Protein AF-A0A4Q1ZQ60-F1 (afdb_monomer_lite)

Radius of gyration: 30.07 Å; chains: 1; bounding box: 91×53×117 Å

pLDDT: mean 75.16, std 27.43, range [24.25, 98.88]

Secondary structure (DSSP, 8-state):
--PPP------PPPGGGHHHHHHHHHHHHHHHHHHHHHSHHHHHHHH----TT-HHHHHHHHHHHHHHHHHHHHHHHHHHHHHHHGGGG-----HHHHHIIIIIHHHHHHHHHHHTT--SSPPPPTT-HHHHHHHHHHHHTSHHHHHHHIIIIIHHHHTTTS-HHHHHHHHHHHHHHHTGGGGG-TTSSGGGS-HHHHHHHHHHHHHHHHHHHHHTTS-SHHHHHHHHHHT-TTSTT--GGGGGGGGT--------HHHHHHHS-SSTTSTT------PPPPP-----PPPP-----------------------------------------

Structure (mmCIF, N/CA/C/O backbone):
data_AF-A0A4Q1ZQ60-F1
#
_entry.id   AF-A0A4Q1ZQ60-F1
#
loop_
_atom_site.group_PDB
_atom_site.id
_atom_site.type_symbol
_atom_site.label_atom_id
_atom_site.label_alt_id
_atom_site.label_comp_id
_atom_site.label_asym_id
_atom_site.label_entity_id
_atom_site.label_seq_id
_atom_site.pdbx_PDB_ins_code
_atom_site.Cartn_x
_atom_site.Cartn_y
_atom_site.Cartn_z
_atom_site.occupancy
_atom_site.B_iso_or_equiv
_atom_site.auth_seq_id
_atom_site.auth_comp_id
_atom_site.auth_asym_id
_atom_site.auth_atom_id
_atom_site.pdbx_PDB_model_num
ATOM 1 N N . MET A 1 1 ? -40.346 -8.810 35.754 1.00 46.91 1 MET A N 1
ATOM 2 C CA . MET A 1 1 ? -38.928 -8.568 35.408 1.00 46.91 1 MET A CA 1
ATOM 3 C C . MET A 1 1 ? -38.744 -8.848 33.921 1.00 46.91 1 MET A C 1
ATOM 5 O O . MET A 1 1 ? -38.644 -10.004 33.539 1.00 46.91 1 MET A O 1
ATOM 9 N N . HIS A 1 2 ? -38.797 -7.821 33.070 1.00 49.16 2 HIS A N 1
ATOM 10 C CA . HIS A 1 2 ? -38.505 -7.978 31.643 1.00 49.16 2 HIS A CA 1
ATOM 11 C C . HIS A 1 2 ? -36.988 -7.965 31.447 1.00 49.16 2 HIS A C 1
ATOM 13 O O . HIS A 1 2 ? -36.345 -6.931 31.617 1.00 49.16 2 HIS A O 1
ATOM 19 N N . GLY A 1 3 ? -36.417 -9.132 31.149 1.00 51.44 3 GLY A N 1
ATOM 20 C CA . GLY A 1 3 ? -35.023 -9.245 30.739 1.00 51.44 3 GLY A CA 1
ATOM 21 C C . GLY A 1 3 ? -34.845 -8.579 29.381 1.00 51.44 3 GLY A C 1
ATOM 22 O O . GLY A 1 3 ? -35.449 -9.004 28.399 1.00 51.44 3 GLY A O 1
ATOM 23 N N . TYR A 1 4 ? -34.033 -7.525 29.324 1.00 47.72 4 TYR A N 1
ATOM 24 C CA . TYR A 1 4 ? -33.575 -6.984 28.051 1.00 47.72 4 TYR A CA 1
ATOM 25 C C . TYR A 1 4 ? -32.792 -8.080 27.311 1.00 47.72 4 TYR A C 1
ATOM 27 O O . TYR A 1 4 ? -31.886 -8.670 27.908 1.00 47.72 4 TYR A O 1
ATOM 35 N N . PRO A 1 5 ? -33.107 -8.377 26.037 1.00 52.56 5 PRO A N 1
ATOM 36 C CA . PRO A 1 5 ? -32.320 -9.323 25.263 1.00 52.56 5 PRO A CA 1
ATOM 37 C C . PRO A 1 5 ? -30.878 -8.819 25.193 1.00 52.56 5 PRO A C 1
ATOM 39 O O . PRO A 1 5 ? -30.622 -7.665 24.842 1.00 52.56 5 PRO A O 1
ATOM 42 N N . ALA A 1 6 ? -29.932 -9.685 25.561 1.00 52.16 6 ALA A N 1
ATOM 43 C CA . ALA A 1 6 ? -28.514 -9.390 25.463 1.00 52.16 6 ALA A CA 1
ATOM 44 C C . ALA A 1 6 ? -28.192 -9.019 24.010 1.00 52.16 6 ALA A C 1
ATOM 46 O O . ALA A 1 6 ? -28.250 -9.861 23.114 1.00 52.16 6 ALA A O 1
ATOM 47 N N . VAL A 1 7 ? -27.868 -7.747 23.771 1.00 50.16 7 VAL A N 1
ATOM 48 C CA . VAL A 1 7 ? -27.383 -7.283 22.472 1.00 50.16 7 VAL A CA 1
ATOM 49 C C . VAL A 1 7 ? -26.058 -7.993 22.221 1.00 50.16 7 VAL A C 1
ATOM 51 O O . VAL A 1 7 ? -25.012 -7.594 22.736 1.00 50.16 7 VAL A O 1
ATOM 54 N N . THR A 1 8 ? -26.087 -9.080 21.450 1.00 48.41 8 THR A N 1
ATOM 55 C CA . THR A 1 8 ? -24.881 -9.759 20.983 1.00 48.41 8 THR A CA 1
ATOM 56 C C . THR A 1 8 ? -24.106 -8.775 20.121 1.00 48.41 8 THR A C 1
ATOM 58 O O . THR A 1 8 ? -24.445 -8.549 18.956 1.00 48.41 8 THR A O 1
ATOM 61 N N . ARG A 1 9 ? -23.076 -8.145 20.700 1.00 53.34 9 ARG A N 1
ATOM 62 C CA . ARG A 1 9 ? -22.136 -7.322 19.938 1.00 53.34 9 ARG A CA 1
ATOM 63 C C . ARG A 1 9 ? -21.599 -8.180 18.791 1.00 53.34 9 ARG A C 1
ATOM 65 O O . ARG A 1 9 ? -21.187 -9.315 19.046 1.00 53.34 9 ARG A O 1
ATOM 72 N N . PRO A 1 10 ? -21.587 -7.678 17.545 1.00 55.12 10 PRO A N 1
ATOM 73 C CA . PRO A 1 10 ? -20.983 -8.413 16.450 1.00 55.12 10 PRO A CA 1
ATOM 74 C C . PRO A 1 10 ? -19.553 -8.790 16.830 1.00 55.12 10 PRO A C 1
ATOM 76 O O . PRO A 1 10 ? -18.767 -7.915 17.201 1.00 55.12 10 PRO A O 1
ATOM 79 N N . ARG A 1 11 ? -19.224 -10.083 16.772 1.00 65.06 11 ARG A N 1
ATOM 80 C CA . ARG A 1 11 ? -17.861 -10.543 17.040 1.00 65.06 11 ARG A CA 1
ATOM 81 C C . ARG A 1 11 ? -16.949 -9.928 15.979 1.00 65.06 11 ARG A C 1
ATOM 83 O O . ARG A 1 11 ? -17.093 -10.204 14.792 1.00 65.06 11 ARG A O 1
ATOM 90 N N . GLY A 1 12 ? -16.067 -9.027 16.405 1.00 82.44 12 GLY A N 1
ATOM 91 C CA . GLY A 1 12 ? -15.024 -8.489 15.539 1.00 82.44 12 GLY A CA 1
ATOM 92 C C . GLY A 1 12 ? -14.013 -9.574 15.168 1.00 82.44 12 GLY A C 1
ATOM 93 O O . GLY A 1 12 ? -13.930 -10.605 15.833 1.00 82.44 12 GLY A O 1
ATOM 94 N N . ILE A 1 13 ? -13.215 -9.323 14.129 1.00 94.25 13 ILE A N 1
ATOM 95 C CA . ILE A 1 13 ? -12.111 -10.211 13.732 1.00 94.25 13 ILE A CA 1
ATOM 96 C C . ILE A 1 13 ? -11.186 -10.415 14.945 1.00 94.25 13 ILE A C 1
ATOM 98 O O . ILE A 1 13 ? -10.743 -9.408 15.511 1.00 94.25 13 ILE A O 1
ATOM 102 N N . PRO A 1 14 ? -10.902 -11.652 15.385 1.00 96.19 14 PRO A N 1
ATOM 103 C CA . PRO A 1 14 ? -10.066 -11.910 16.555 1.00 96.19 14 PRO A CA 1
ATOM 104 C C . PRO A 1 14 ? -8.579 -11.668 16.259 1.00 96.19 14 PRO A C 1
ATOM 106 O O . PRO A 1 14 ? -8.135 -11.795 15.121 1.00 96.19 14 PRO A O 1
ATOM 109 N N . SER A 1 15 ? -7.791 -11.342 17.288 1.00 97.12 15 SER A N 1
ATOM 110 C CA . SER A 1 15 ? -6.372 -10.963 17.140 1.00 97.12 15 SER A CA 1
ATOM 111 C C . SER A 1 15 ? -5.488 -12.076 16.567 1.00 97.12 15 SER A C 1
ATOM 113 O O . SER A 1 15 ? -4.544 -11.780 15.844 1.00 97.12 15 SER A O 1
ATOM 115 N N . PHE A 1 16 ? -5.820 -13.351 16.805 1.00 96.62 16 PHE A N 1
ATOM 116 C CA . PHE A 1 16 ? -5.080 -14.475 16.216 1.00 96.62 16 PHE A CA 1
ATOM 117 C C . PHE A 1 16 ? -5.183 -14.528 14.681 1.00 96.62 16 PHE A C 1
ATOM 119 O O . PHE A 1 16 ? -4.361 -15.175 14.041 1.00 96.62 16 PHE A O 1
ATOM 126 N N . SER A 1 17 ? -6.141 -13.809 14.076 1.00 98.06 17 SER A N 1
ATOM 127 C CA . SER A 1 17 ? -6.299 -13.726 12.616 1.00 98.06 17 SER A CA 1
ATOM 128 C C . SER A 1 17 ? -5.128 -13.033 11.918 1.00 98.06 17 SER A C 1
ATOM 130 O O . SER A 1 17 ? -5.020 -13.133 10.700 1.00 98.06 17 SER A O 1
ATOM 132 N N . VAL A 1 18 ? -4.241 -12.359 12.665 1.00 98.56 18 VAL A N 1
ATOM 133 C CA . VAL A 1 18 ? -2.980 -11.825 12.128 1.00 98.56 18 VAL A CA 1
ATOM 134 C C . VAL A 1 18 ? -2.152 -12.940 11.481 1.00 98.56 18 VAL A C 1
ATOM 136 O O . VAL A 1 18 ? -1.629 -12.735 10.392 1.00 98.56 18 VAL A O 1
ATOM 139 N N . GLY A 1 19 ? -2.089 -14.129 12.093 1.00 98.50 19 GLY A N 1
ATOM 140 C CA . GLY A 1 19 ? -1.345 -15.271 11.552 1.00 98.50 19 GLY A CA 1
ATOM 141 C C . GLY A 1 19 ? -1.860 -15.716 10.176 1.00 98.50 19 GLY A C 1
ATOM 142 O O . GLY A 1 19 ? -1.113 -15.620 9.205 1.00 98.50 19 GLY A O 1
ATOM 143 N N . PRO A 1 20 ? -3.137 -16.133 10.051 1.00 98.56 20 PRO A N 1
ATOM 144 C CA . PRO A 1 20 ? -3.746 -16.476 8.766 1.00 98.56 20 PRO A CA 1
ATOM 145 C C . PRO A 1 20 ? -3.672 -15.351 7.727 1.00 98.56 20 PRO A C 1
ATOM 147 O O . PRO A 1 20 ? -3.383 -15.616 6.564 1.00 98.56 20 PRO A O 1
ATOM 150 N N . PHE A 1 21 ? -3.884 -14.096 8.140 1.00 98.81 21 PHE A N 1
ATOM 151 C CA . PHE A 1 21 ? -3.764 -12.936 7.257 1.00 98.81 21 PHE A CA 1
ATOM 152 C C . PHE A 1 21 ? -2.364 -12.842 6.634 1.00 98.81 21 PHE A C 1
ATOM 154 O O . PHE A 1 21 ? -2.236 -12.769 5.411 1.00 98.81 21 PHE A O 1
ATOM 161 N N . LEU A 1 22 ? -1.312 -12.877 7.460 1.00 98.81 22 LEU A N 1
ATOM 162 C CA . LEU A 1 22 ? 0.069 -12.798 6.985 1.00 98.81 22 LEU A CA 1
ATOM 163 C C . LEU A 1 22 ? 0.455 -14.036 6.175 1.00 98.81 22 LEU A C 1
ATOM 165 O O . LEU A 1 22 ? 1.083 -13.893 5.132 1.00 98.81 22 LEU A O 1
ATOM 169 N N . ALA A 1 23 ? 0.032 -15.230 6.595 1.00 98.75 23 ALA A N 1
ATOM 170 C CA . ALA A 1 23 ? 0.309 -16.465 5.872 1.00 98.75 23 ALA A CA 1
ATOM 171 C C . ALA A 1 23 ? -0.249 -16.418 4.444 1.00 98.75 23 ALA A C 1
ATOM 173 O O . ALA A 1 23 ? 0.504 -16.622 3.500 1.00 98.75 23 ALA A O 1
ATOM 174 N N . ILE A 1 24 ? -1.529 -16.075 4.260 1.00 98.81 24 ILE A N 1
ATOM 175 C CA . ILE A 1 24 ? -2.138 -15.960 2.923 1.00 98.81 24 ILE A CA 1
ATOM 176 C C . ILE A 1 24 ? -1.430 -14.872 2.103 1.00 98.81 24 ILE A C 1
ATOM 178 O O . ILE A 1 24 ? -1.082 -15.101 0.946 1.00 98.81 24 ILE A O 1
ATOM 182 N N . THR A 1 25 ? -1.176 -13.713 2.718 1.00 98.81 25 THR A N 1
ATOM 183 C CA . THR A 1 25 ? -0.515 -12.569 2.069 1.00 98.81 25 THR A CA 1
ATOM 184 C C . THR A 1 25 ? 0.867 -12.942 1.527 1.00 98.81 25 THR A C 1
ATOM 186 O O . THR A 1 25 ? 1.173 -12.680 0.367 1.00 98.81 25 THR A O 1
ATOM 189 N N . PHE A 1 26 ? 1.704 -13.578 2.348 1.00 98.69 26 PHE A N 1
ATOM 190 C CA . PHE A 1 26 ? 3.053 -13.966 1.949 1.00 98.69 26 PHE A CA 1
ATOM 191 C C . PHE A 1 26 ? 3.050 -15.172 1.014 1.00 98.69 26 PHE A C 1
ATOM 193 O O . PHE A 1 26 ? 3.767 -15.142 0.022 1.00 98.69 26 PHE A O 1
ATOM 200 N N . LEU A 1 27 ? 2.230 -16.199 1.263 1.00 98.62 27 LEU A N 1
ATOM 201 C CA . LEU A 1 27 ? 2.183 -17.395 0.415 1.00 98.62 27 LEU A CA 1
ATOM 202 C C . LEU A 1 27 ? 1.801 -17.066 -1.030 1.00 98.62 27 LEU A C 1
ATOM 204 O O . LEU A 1 27 ? 2.427 -17.593 -1.946 1.00 98.62 27 LEU A O 1
ATOM 208 N N . ILE A 1 28 ? 0.822 -16.181 -1.249 1.00 98.56 28 ILE A N 1
ATOM 209 C CA . ILE A 1 28 ? 0.432 -15.775 -2.606 1.00 98.56 28 ILE A CA 1
ATOM 210 C C . ILE A 1 28 ? 1.586 -15.022 -3.276 1.00 98.56 28 ILE A C 1
ATOM 212 O O . ILE A 1 28 ? 2.047 -15.430 -4.339 1.00 98.56 28 ILE A O 1
ATOM 216 N N . THR A 1 29 ? 2.085 -13.947 -2.666 1.00 98.06 29 THR A N 1
ATOM 217 C CA . THR A 1 29 ? 3.096 -13.089 -3.303 1.00 98.06 29 THR A CA 1
ATOM 218 C C . THR A 1 29 ? 4.429 -13.801 -3.463 1.00 98.06 29 THR A C 1
ATOM 220 O O . THR A 1 29 ? 4.964 -13.855 -4.566 1.00 98.06 29 THR A O 1
ATOM 223 N N . TRP A 1 30 ? 4.964 -14.389 -2.393 1.00 98.00 30 TRP A N 1
ATOM 224 C CA . TRP A 1 30 ? 6.248 -15.085 -2.444 1.00 98.00 30 TRP A CA 1
ATOM 225 C C . TRP A 1 30 ? 6.159 -16.377 -3.252 1.00 98.00 30 TRP A C 1
ATOM 227 O O . TRP A 1 30 ? 7.130 -16.724 -3.909 1.00 98.00 30 TRP A O 1
ATOM 237 N N . GLY A 1 31 ? 5.013 -17.063 -3.269 1.00 97.50 31 GLY A N 1
ATOM 238 C CA . GLY A 1 31 ? 4.810 -18.236 -4.118 1.00 97.50 31 GLY A CA 1
ATOM 239 C C . GLY A 1 31 ? 4.793 -17.879 -5.604 1.00 97.50 31 GLY A C 1
ATOM 240 O O . GLY A 1 31 ? 5.546 -18.456 -6.386 1.00 97.50 31 GLY A O 1
ATOM 241 N N . VAL A 1 32 ? 3.981 -16.891 -5.997 1.00 96.31 32 VAL A N 1
ATOM 242 C CA . VAL A 1 32 ? 3.864 -16.457 -7.398 1.00 96.31 32 VAL A CA 1
ATOM 243 C C . VAL A 1 32 ? 5.174 -15.848 -7.892 1.00 96.31 32 VAL A C 1
ATOM 245 O O . VAL A 1 32 ? 5.692 -16.253 -8.928 1.00 96.31 32 VAL A O 1
ATOM 248 N N . ILE A 1 33 ? 5.738 -14.895 -7.153 1.00 95.31 33 ILE A N 1
ATOM 249 C CA . ILE A 1 33 ? 6.962 -14.202 -7.565 1.00 95.31 33 ILE A CA 1
ATOM 250 C C . ILE A 1 33 ? 8.184 -15.111 -7.411 1.00 95.31 33 ILE A C 1
ATOM 252 O O . ILE A 1 33 ? 9.036 -15.150 -8.295 1.00 95.31 33 ILE A O 1
ATOM 256 N N . GLY A 1 34 ? 8.243 -15.908 -6.342 1.00 95.44 34 GLY A N 1
ATOM 257 C CA . GLY A 1 34 ? 9.295 -16.899 -6.130 1.00 95.44 34 GLY A CA 1
ATOM 258 C C . GLY A 1 34 ? 9.350 -17.949 -7.236 1.00 95.44 34 GLY A C 1
ATOM 259 O O . GLY A 1 34 ? 10.445 -18.337 -7.627 1.00 95.44 34 GLY A O 1
ATOM 260 N N . LEU A 1 35 ? 8.211 -18.344 -7.817 1.00 95.88 35 LEU A N 1
ATOM 261 C CA . LEU A 1 35 ? 8.181 -19.209 -9.000 1.00 95.88 35 LEU A CA 1
ATOM 262 C C . LEU A 1 35 ? 8.887 -18.562 -10.202 1.00 95.88 35 LEU A C 1
ATOM 264 O O . LEU A 1 35 ? 9.691 -19.221 -10.860 1.00 95.88 35 LEU A O 1
ATOM 268 N N . TYR A 1 36 ? 8.626 -17.279 -10.469 1.00 94.75 36 TYR A N 1
ATOM 269 C CA . TYR A 1 36 ? 9.291 -16.540 -11.549 1.00 94.75 36 TYR A CA 1
ATOM 270 C C . TYR A 1 36 ? 10.787 -16.320 -11.297 1.00 94.75 36 TYR A C 1
ATOM 272 O O . TYR A 1 36 ? 11.547 -16.225 -12.255 1.00 94.75 36 TYR A O 1
ATOM 280 N N . ILE A 1 37 ? 11.218 -16.263 -10.035 1.00 93.88 37 ILE A N 1
ATOM 281 C CA . ILE A 1 37 ? 12.638 -16.153 -9.669 1.00 93.88 37 ILE A CA 1
ATOM 282 C C . ILE A 1 37 ? 13.342 -17.508 -9.794 1.00 93.88 37 ILE A C 1
ATOM 284 O O . ILE A 1 37 ? 14.421 -17.596 -10.371 1.00 93.88 37 ILE A O 1
ATOM 288 N N . ALA A 1 38 ? 12.746 -18.570 -9.250 1.00 95.88 38 ALA A N 1
ATOM 289 C CA . ALA A 1 38 ? 13.369 -19.887 -9.180 1.00 95.88 38 ALA A CA 1
ATOM 290 C C . ALA A 1 38 ? 13.342 -20.630 -10.524 1.00 95.88 38 ALA A C 1
ATOM 292 O O . ALA A 1 38 ? 14.255 -21.399 -10.818 1.00 95.88 38 ALA A O 1
ATOM 293 N N . LEU A 1 39 ? 12.294 -20.430 -11.332 1.00 95.50 39 LEU A N 1
ATOM 294 C CA . LEU A 1 39 ? 12.058 -21.148 -12.587 1.00 95.50 39 LEU A CA 1
ATOM 295 C C . LEU A 1 39 ? 11.616 -20.189 -13.717 1.00 95.50 39 LEU A C 1
ATOM 297 O O . LEU A 1 39 ? 10.544 -20.393 -14.293 1.00 95.50 39 LEU A O 1
ATOM 301 N N . PRO A 1 40 ? 12.416 -19.164 -14.074 1.00 92.38 40 PRO A N 1
ATOM 302 C CA . PRO A 1 40 ? 11.995 -18.075 -14.961 1.00 92.38 40 PRO A CA 1
ATOM 303 C C . PRO A 1 40 ? 11.531 -18.555 -16.339 1.00 92.38 40 PRO A C 1
ATOM 305 O O . PRO A 1 40 ? 10.459 -18.159 -16.788 1.00 92.38 40 PRO A O 1
ATOM 308 N N . GLU A 1 41 ? 12.278 -19.456 -16.984 1.00 94.31 41 GLU A N 1
ATOM 309 C CA . GLU A 1 41 ? 11.929 -19.960 -18.322 1.00 94.31 41 GLU A CA 1
ATOM 310 C C . GLU A 1 41 ? 10.646 -20.797 -18.313 1.00 94.31 41 GLU A C 1
ATOM 312 O O . GLU A 1 41 ? 9.801 -20.664 -19.196 1.00 94.31 41 GLU A O 1
ATOM 317 N N . ARG A 1 42 ? 10.448 -21.629 -17.281 1.00 96.25 42 ARG A N 1
ATOM 318 C CA . ARG A 1 42 ? 9.229 -22.445 -17.149 1.00 96.25 42 ARG A CA 1
ATOM 319 C C . ARG A 1 42 ? 8.018 -21.582 -16.816 1.00 96.25 42 ARG A C 1
ATOM 321 O O . ARG A 1 42 ? 6.966 -21.753 -17.421 1.00 96.25 42 ARG A O 1
ATOM 328 N N . ALA A 1 43 ? 8.175 -20.637 -15.891 1.00 94.69 43 ALA A N 1
ATOM 329 C CA . ALA A 1 43 ? 7.127 -19.691 -15.537 1.00 94.69 43 ALA A CA 1
ATOM 330 C C . ALA A 1 43 ? 6.726 -18.840 -16.751 1.00 94.69 43 ALA A C 1
ATOM 332 O O . ALA A 1 43 ? 5.538 -18.700 -17.036 1.00 94.69 43 ALA A O 1
ATOM 333 N N . ALA A 1 44 ? 7.703 -18.346 -17.517 1.00 94.00 44 ALA A N 1
ATOM 334 C CA . ALA A 1 44 ? 7.455 -17.593 -18.740 1.00 94.00 44 ALA A CA 1
ATOM 335 C C . ALA A 1 44 ? 6.804 -18.443 -19.841 1.00 94.00 44 ALA A C 1
ATOM 337 O O . ALA A 1 44 ? 5.934 -17.937 -20.545 1.00 94.00 44 ALA A O 1
ATOM 338 N N . ALA A 1 45 ? 7.177 -19.718 -19.977 1.00 95.75 45 ALA A N 1
ATOM 339 C CA . ALA A 1 45 ? 6.561 -20.629 -20.939 1.00 95.75 45 ALA A CA 1
ATOM 340 C C . ALA A 1 45 ? 5.098 -20.956 -20.594 1.00 95.75 45 ALA A C 1
ATOM 342 O O . ALA A 1 45 ? 4.265 -21.040 -21.492 1.00 95.75 45 ALA A O 1
ATOM 343 N N . TRP A 1 46 ? 4.772 -21.135 -19.311 1.00 95.81 46 TRP A N 1
ATOM 344 C CA . TRP A 1 46 ? 3.415 -21.487 -18.880 1.00 95.81 46 TRP A CA 1
ATOM 345 C C . TRP A 1 46 ? 2.477 -20.292 -18.778 1.00 95.81 46 TRP A C 1
ATOM 347 O O . TRP A 1 46 ? 1.304 -20.399 -19.124 1.00 95.81 46 TRP A O 1
ATOM 357 N N . PHE A 1 47 ? 2.981 -19.167 -18.278 1.00 94.88 47 PHE A N 1
ATOM 358 C CA . PHE A 1 47 ? 2.144 -18.035 -17.889 1.00 94.88 47 PHE A CA 1
ATOM 359 C C . PHE A 1 47 ? 2.448 -16.760 -18.669 1.00 94.88 47 PHE A C 1
ATOM 361 O O . PHE A 1 47 ? 1.677 -15.813 -18.583 1.00 94.88 47 PHE A O 1
ATOM 368 N N . GLY A 1 48 ? 3.526 -16.733 -19.452 1.00 93.50 48 GLY A N 1
ATOM 369 C CA . GLY A 1 48 ? 4.019 -15.532 -20.115 1.00 93.50 48 GLY A CA 1
ATOM 370 C C . GLY A 1 48 ? 5.049 -14.776 -19.275 1.00 93.50 48 GLY A C 1
ATOM 371 O O . GLY A 1 48 ? 5.206 -14.986 -18.067 1.00 93.50 48 GLY A O 1
ATOM 372 N N . LYS A 1 49 ? 5.794 -13.884 -19.938 1.00 91.06 49 LYS A N 1
ATOM 373 C CA . LYS A 1 49 ? 6.812 -13.047 -19.288 1.00 91.06 49 LYS A CA 1
ATOM 374 C C . LYS A 1 49 ? 6.146 -12.074 -18.316 1.00 91.06 49 LYS A C 1
ATOM 376 O O . LYS A 1 49 ? 5.243 -11.327 -18.699 1.00 91.06 49 LYS A O 1
ATOM 381 N N . ILE A 1 50 ? 6.624 -12.055 -17.074 1.00 89.12 50 ILE A N 1
ATOM 382 C CA . ILE A 1 50 ? 6.093 -11.153 -16.054 1.00 89.12 50 ILE A CA 1
ATOM 383 C C . ILE A 1 50 ? 6.400 -9.692 -16.401 1.00 89.12 50 ILE A C 1
ATOM 385 O O . ILE A 1 50 ? 7.464 -9.352 -16.915 1.00 89.12 50 ILE A O 1
ATOM 389 N N . SER A 1 51 ? 5.433 -8.824 -16.133 1.00 87.69 51 SER A N 1
ATOM 390 C CA . SER A 1 51 ? 5.527 -7.374 -16.291 1.00 87.69 51 SER A CA 1
ATOM 391 C C . SER A 1 51 ? 4.564 -6.703 -15.312 1.00 87.69 51 SER A C 1
ATOM 393 O O . SER A 1 51 ? 3.702 -7.371 -14.741 1.00 87.69 51 SER A O 1
ATOM 395 N N . GLY A 1 52 ? 4.657 -5.381 -15.148 1.00 81.75 52 GLY A N 1
ATOM 396 C CA . GLY A 1 52 ? 3.742 -4.632 -14.273 1.00 81.75 52 GLY A CA 1
ATOM 397 C C . GLY A 1 52 ? 2.262 -4.696 -14.684 1.00 81.75 52 GLY A C 1
ATOM 398 O O . GLY A 1 52 ? 1.395 -4.406 -13.869 1.00 81.75 52 GLY A O 1
ATOM 399 N N . ALA A 1 53 ? 1.964 -5.102 -15.923 1.00 85.31 53 ALA A N 1
ATOM 400 C CA . ALA A 1 53 ? 0.600 -5.296 -16.422 1.00 85.31 53 ALA A CA 1
ATOM 401 C C . ALA A 1 53 ? 0.139 -6.769 -16.376 1.00 85.31 53 ALA A C 1
ATOM 403 O O . ALA A 1 53 ? -0.974 -7.090 -16.786 1.00 85.31 53 ALA A O 1
ATOM 404 N N . HIS A 1 54 ? 0.998 -7.687 -15.927 1.00 90.75 54 HIS A N 1
ATOM 405 C CA . HIS A 1 54 ? 0.739 -9.120 -15.996 1.00 90.75 54 HIS A CA 1
ATOM 406 C C . HIS A 1 54 ? -0.298 -9.562 -14.944 1.00 90.75 54 HIS A C 1
ATOM 408 O O . HIS A 1 54 ? -0.154 -9.196 -13.779 1.00 90.75 54 HIS A O 1
ATOM 414 N N . PRO A 1 55 ? -1.287 -10.419 -15.265 1.00 94.06 55 PRO A N 1
ATOM 415 C CA . PRO A 1 55 ? -2.309 -10.843 -14.299 1.00 94.06 55 PRO A CA 1
ATOM 416 C C . PRO A 1 55 ? -1.745 -11.474 -13.018 1.00 94.06 55 PRO A C 1
ATOM 418 O O . PRO A 1 55 ? -2.227 -11.197 -11.924 1.00 94.06 55 PRO A O 1
ATOM 421 N N . LEU A 1 56 ? -0.679 -12.278 -13.126 1.00 94.56 56 LEU A N 1
ATOM 422 C CA . LEU A 1 56 ? -0.005 -12.838 -11.945 1.00 94.56 56 LEU A CA 1
ATOM 423 C C . LEU A 1 56 ? 0.733 -11.783 -11.108 1.00 94.56 56 LEU A C 1
ATOM 425 O O . LEU A 1 56 ? 0.874 -11.968 -9.903 1.00 94.56 56 LEU A O 1
ATOM 429 N N . PHE A 1 57 ? 1.154 -10.668 -11.712 1.00 92.25 57 PHE A N 1
ATOM 430 C CA . PHE A 1 57 ? 1.683 -9.535 -10.956 1.00 92.25 57 PHE A CA 1
ATOM 431 C C . PHE A 1 57 ? 0.564 -8.887 -10.129 1.00 92.25 57 PHE A C 1
ATOM 433 O O . PHE A 1 57 ? 0.729 -8.724 -8.927 1.00 92.25 57 PHE A O 1
ATOM 440 N N . PHE A 1 58 ? -0.616 -8.657 -10.719 1.00 95.06 58 PHE A N 1
ATOM 441 C CA . PHE A 1 58 ? -1.798 -8.197 -9.976 1.00 95.06 58 PHE A CA 1
ATOM 442 C C . PHE A 1 58 ? -2.197 -9.160 -8.859 1.00 95.06 58 PHE A C 1
ATOM 444 O O . PHE A 1 58 ? -2.449 -8.718 -7.745 1.00 95.06 58 PHE A O 1
ATOM 451 N N . LEU A 1 59 ? -2.211 -10.470 -9.119 1.00 97.06 59 LEU A N 1
ATOM 452 C CA . LEU A 1 59 ? -2.504 -11.475 -8.095 1.00 97.06 59 LEU A CA 1
ATOM 453 C C . LEU A 1 59 ? -1.526 -11.381 -6.917 1.00 97.06 59 LEU A C 1
ATOM 455 O O . LEU A 1 59 ? -1.950 -11.379 -5.761 1.00 97.06 59 LEU A O 1
ATOM 459 N N . ALA A 1 60 ? -0.228 -11.278 -7.212 1.00 96.31 60 ALA A N 1
ATOM 460 C CA . ALA A 1 60 ? 0.805 -11.119 -6.201 1.00 96.31 60 ALA A CA 1
ATOM 461 C C . ALA A 1 60 ? 0.636 -9.805 -5.426 1.00 96.31 60 ALA A C 1
ATOM 463 O O . ALA A 1 60 ? 0.738 -9.828 -4.204 1.00 96.31 60 ALA A O 1
ATOM 464 N N . THR A 1 61 ? 0.319 -8.691 -6.090 1.00 95.12 61 THR A N 1
ATOM 465 C CA . THR A 1 61 ? 0.071 -7.391 -5.445 1.00 95.12 61 THR A CA 1
ATOM 466 C C . THR A 1 61 ? -1.221 -7.382 -4.621 1.00 95.12 61 THR A C 1
ATOM 468 O O . THR A 1 61 ? -1.280 -6.768 -3.563 1.00 95.12 61 THR A O 1
ATOM 471 N N . TRP A 1 62 ? -2.266 -8.091 -5.050 1.00 98.31 62 TRP A N 1
ATOM 472 C CA . TRP A 1 62 ? -3.564 -8.138 -4.367 1.00 98.31 62 TRP A CA 1
ATOM 473 C C . TRP A 1 62 ? -3.599 -9.089 -3.173 1.00 98.31 62 TRP A C 1
ATOM 475 O O . TRP A 1 62 ? -4.592 -9.105 -2.445 1.00 98.31 62 TRP A O 1
ATOM 485 N N . ALA A 1 63 ? -2.538 -9.858 -2.930 1.00 98.69 63 ALA A N 1
ATOM 486 C CA . ALA A 1 63 ? -2.447 -10.812 -1.830 1.00 98.69 63 ALA A CA 1
ATOM 487 C C . ALA A 1 63 ? -2.920 -10.280 -0.455 1.00 98.69 63 ALA A C 1
ATOM 489 O O . ALA A 1 63 ? -3.762 -10.947 0.153 1.00 98.69 63 ALA A O 1
ATOM 490 N N . PRO A 1 64 ? -2.490 -9.096 0.041 1.00 98.75 64 PRO A N 1
ATOM 491 C CA . PRO A 1 64 ? -3.000 -8.548 1.302 1.00 98.75 64 PRO A CA 1
ATOM 492 C C . PRO A 1 64 ? -4.505 -8.243 1.265 1.00 98.75 64 PRO A C 1
ATOM 494 O O . PRO A 1 64 ? -5.199 -8.449 2.261 1.00 98.75 64 PRO A O 1
ATOM 497 N N . ALA A 1 65 ? -5.049 -7.801 0.130 1.00 98.75 65 ALA A N 1
ATOM 498 C CA . ALA A 1 65 ? -6.487 -7.579 -0.019 1.00 98.75 65 ALA A CA 1
ATOM 499 C C . ALA A 1 65 ? -7.262 -8.900 -0.024 1.00 98.75 65 ALA A C 1
ATOM 501 O O . ALA A 1 65 ? -8.263 -9.034 0.677 1.00 98.75 65 ALA A O 1
ATOM 502 N N . ILE A 1 66 ? -6.773 -9.899 -0.763 1.00 98.81 66 ILE A N 1
ATOM 503 C CA . ILE A 1 66 ? -7.346 -11.249 -0.807 1.00 98.81 66 ILE A CA 1
ATOM 504 C C . ILE A 1 66 ? -7.369 -11.843 0.605 1.00 98.81 66 ILE A C 1
ATOM 506 O O . ILE A 1 66 ? -8.422 -12.280 1.072 1.00 98.81 66 ILE A O 1
ATOM 510 N N . ALA A 1 67 ? -6.248 -11.778 1.328 1.00 98.88 67 ALA A N 1
ATOM 511 C CA . ALA A 1 67 ? -6.155 -12.222 2.714 1.00 98.88 67 ALA A CA 1
ATOM 512 C C . ALA A 1 67 ? -7.144 -11.480 3.626 1.00 98.88 67 ALA A C 1
ATOM 514 O O . ALA A 1 67 ? -7.805 -12.101 4.462 1.00 98.88 67 ALA A O 1
ATOM 515 N N . ALA A 1 68 ? -7.295 -10.163 3.444 1.00 98.75 68 ALA A N 1
ATOM 516 C CA . ALA A 1 68 ? -8.265 -9.367 4.186 1.00 98.75 68 ALA A CA 1
ATOM 517 C C . ALA A 1 68 ? -9.696 -9.849 3.949 1.00 98.75 68 ALA A C 1
ATOM 519 O O . ALA A 1 68 ? -10.427 -10.087 4.910 1.00 98.75 68 ALA A O 1
ATOM 520 N N . PHE A 1 69 ? -10.092 -10.026 2.688 1.00 98.62 69 PHE A N 1
ATOM 521 C CA . PHE A 1 69 ? -11.433 -10.477 2.333 1.00 98.62 69 PHE A CA 1
ATOM 522 C C . PHE A 1 69 ? -11.725 -11.874 2.867 1.00 98.62 69 PHE A C 1
ATOM 524 O O . PHE A 1 69 ? -12.803 -12.076 3.424 1.00 98.62 69 PHE A O 1
ATOM 531 N N . VAL A 1 70 ? -10.765 -12.800 2.791 1.00 98.56 70 VAL A N 1
ATOM 532 C CA . VAL A 1 70 ? -10.889 -14.145 3.372 1.00 98.56 70 VAL A CA 1
ATOM 533 C C . VAL A 1 70 ? -11.138 -14.061 4.878 1.00 98.56 70 VAL A C 1
ATOM 535 O O . VAL A 1 70 ? -12.128 -14.602 5.365 1.00 98.56 70 VAL A O 1
ATOM 538 N N . VAL A 1 71 ? -10.300 -13.334 5.622 1.00 98.44 71 VAL A N 1
ATOM 539 C CA . VAL A 1 71 ? -10.423 -13.211 7.085 1.00 98.44 71 VAL A CA 1
ATOM 540 C C . VAL A 1 71 ? -11.721 -12.501 7.493 1.00 98.44 71 VAL A C 1
ATOM 542 O O . VAL A 1 71 ? -12.399 -12.922 8.434 1.00 98.44 71 VAL A O 1
ATOM 545 N N . VAL A 1 72 ? -12.095 -11.432 6.784 1.00 98.00 72 VAL A N 1
ATOM 546 C CA . VAL A 1 72 ? -13.327 -10.668 7.035 1.00 98.00 72 VAL A CA 1
ATOM 547 C C . VAL A 1 72 ? -14.564 -11.528 6.775 1.00 98.00 72 VAL A C 1
ATOM 549 O O . VAL A 1 72 ? -15.476 -11.535 7.603 1.00 98.00 72 VAL A O 1
ATOM 552 N N . LEU A 1 73 ? -14.605 -12.254 5.654 1.00 97.00 73 LEU A N 1
ATOM 553 C CA . LEU A 1 73 ? -15.716 -13.141 5.311 1.00 97.00 73 LEU A CA 1
ATOM 554 C C . LEU A 1 73 ? -15.812 -14.318 6.278 1.00 97.00 73 LEU A C 1
ATOM 556 O O . LEU A 1 73 ? -16.911 -14.633 6.727 1.00 97.00 73 LEU A O 1
ATOM 560 N N . TRP A 1 74 ? -14.684 -14.921 6.649 1.00 97.44 74 TRP A N 1
ATOM 561 C CA . TRP A 1 74 ? -14.650 -16.065 7.556 1.00 97.44 74 TRP A CA 1
ATOM 562 C C . TRP A 1 74 ? -15.244 -15.742 8.931 1.00 97.44 74 TRP A C 1
ATOM 564 O O . TRP A 1 74 ? -16.037 -16.508 9.470 1.00 97.44 74 TRP A O 1
ATOM 574 N N . HIS A 1 75 ? -14.898 -14.584 9.501 1.00 96.38 75 HIS A N 1
ATOM 575 C CA . HIS A 1 75 ? -15.361 -14.209 10.841 1.00 96.38 75 HIS A CA 1
ATOM 576 C C . HIS A 1 75 ? -16.657 -13.396 10.857 1.00 96.38 75 HIS A C 1
ATOM 578 O O . HIS A 1 75 ? -17.416 -13.468 11.822 1.00 96.38 75 HIS A O 1
ATOM 584 N N . GLY A 1 76 ? -16.895 -12.581 9.830 1.00 92.75 76 GLY A N 1
ATOM 585 C CA . GLY A 1 76 ? -17.999 -11.624 9.790 1.00 92.75 76 GLY A CA 1
ATOM 586 C C . GLY A 1 76 ? -19.091 -11.946 8.770 1.00 92.75 76 GLY A C 1
ATOM 587 O O . GLY A 1 76 ? -20.123 -11.268 8.765 1.00 92.75 76 GLY A O 1
ATOM 588 N N . GLY A 1 77 ? -18.882 -12.933 7.896 1.00 95.56 77 GLY A N 1
ATOM 589 C CA . GLY A 1 7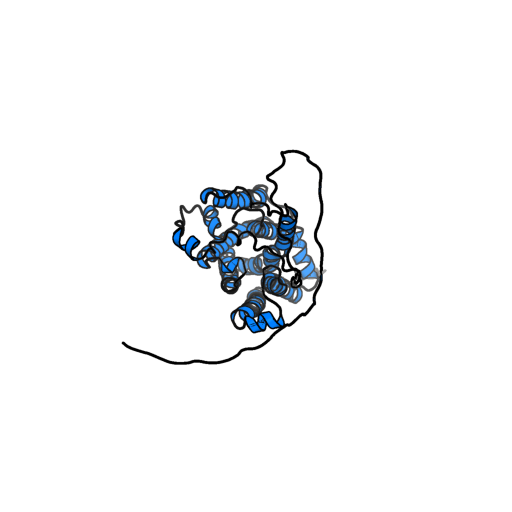7 ? -19.767 -13.229 6.773 1.00 95.56 77 GLY A CA 1
ATOM 590 C C . GLY A 1 77 ? -19.971 -12.030 5.842 1.00 95.56 77 GLY A C 1
ATOM 591 O O . GLY A 1 77 ? -19.225 -11.045 5.848 1.00 95.56 77 GLY A O 1
ATOM 592 N N . THR A 1 78 ? -21.051 -12.073 5.064 1.00 95.19 78 THR A N 1
ATOM 593 C CA . THR A 1 78 ? -21.436 -10.998 4.133 1.00 95.19 78 THR A CA 1
ATOM 594 C C . THR A 1 78 ? -21.738 -9.677 4.844 1.00 95.19 78 THR A C 1
ATOM 596 O O . THR A 1 78 ? -21.431 -8.600 4.332 1.00 95.19 78 THR A O 1
ATOM 599 N N . THR A 1 79 ? -22.283 -9.734 6.062 1.00 95.56 79 THR A N 1
ATOM 600 C CA . THR A 1 79 ? -22.557 -8.536 6.870 1.00 95.56 79 THR A CA 1
ATOM 601 C C . THR A 1 79 ? -21.261 -7.861 7.326 1.00 95.56 79 THR A C 1
ATOM 603 O O . THR A 1 79 ? -21.152 -6.634 7.270 1.00 95.56 79 THR A O 1
ATOM 606 N N . GLY A 1 80 ? -20.265 -8.642 7.751 1.00 94.81 80 GLY A N 1
ATOM 607 C CA . GLY A 1 80 ? -18.927 -8.159 8.082 1.00 94.81 80 GLY A CA 1
ATOM 608 C C . GLY A 1 80 ? -18.234 -7.544 6.873 1.00 94.81 80 GLY A C 1
ATOM 609 O O . GLY A 1 80 ? -17.728 -6.428 6.978 1.00 94.81 80 GLY A O 1
ATOM 610 N N . LEU A 1 81 ? -18.312 -8.205 5.714 1.00 97.00 81 LEU A N 1
ATOM 611 C CA . LEU A 1 81 ? -17.785 -7.678 4.456 1.00 97.00 81 LEU A CA 1
ATOM 612 C C . LEU A 1 81 ? -18.427 -6.338 4.077 1.00 97.00 81 LEU A C 1
ATOM 614 O O . LEU A 1 81 ? -17.717 -5.383 3.769 1.00 97.00 81 LEU A O 1
ATOM 618 N N . ARG A 1 82 ? -19.758 -6.217 4.167 1.00 97.50 82 ARG A N 1
ATOM 619 C CA . ARG A 1 82 ? -20.455 -4.955 3.876 1.00 97.50 82 ARG A CA 1
ATOM 620 C C . ARG A 1 82 ? -19.988 -3.826 4.793 1.00 97.50 82 ARG A C 1
ATOM 622 O O . ARG A 1 82 ? -19.741 -2.722 4.323 1.00 97.50 82 ARG A O 1
ATOM 629 N N . ARG A 1 83 ? -19.847 -4.088 6.098 1.00 96.56 83 ARG A N 1
ATOM 630 C CA . ARG A 1 83 ? -19.330 -3.094 7.059 1.00 96.56 83 ARG A CA 1
ATOM 631 C C . ARG A 1 83 ? -17.875 -2.731 6.780 1.00 96.56 83 ARG A C 1
ATOM 633 O O . ARG A 1 83 ? -17.503 -1.575 6.941 1.00 96.56 83 ARG A O 1
ATOM 640 N N . PHE A 1 84 ? -17.068 -3.704 6.372 1.00 97.94 84 PHE A N 1
ATOM 641 C CA . PHE A 1 84 ? -15.678 -3.493 5.999 1.00 97.94 84 PHE A CA 1
ATOM 642 C C . PHE A 1 84 ? -15.564 -2.574 4.777 1.00 97.94 84 PHE A C 1
ATOM 644 O O . PHE A 1 84 ? -14.884 -1.555 4.851 1.00 97.94 84 PHE A O 1
ATOM 651 N N . LEU A 1 85 ? -16.307 -2.862 3.704 1.00 98.25 85 LEU A N 1
ATOM 652 C CA . LEU A 1 85 ? -16.333 -2.042 2.489 1.00 98.25 85 LEU A CA 1
ATOM 653 C C . LEU A 1 85 ? -16.977 -0.667 2.705 1.00 98.25 85 LEU A C 1
ATOM 655 O O . LEU A 1 85 ? -16.534 0.310 2.110 1.00 98.25 85 LEU A O 1
ATOM 659 N N . ALA A 1 86 ? -17.953 -0.542 3.610 1.00 98.12 86 ALA A N 1
ATOM 660 C CA . ALA A 1 86 ? -18.548 0.750 3.962 1.00 98.12 86 ALA A CA 1
ATOM 661 C C . ALA A 1 86 ? -17.520 1.763 4.504 1.00 98.12 86 ALA A C 1
ATOM 663 O O . ALA A 1 86 ? -17.760 2.967 4.454 1.00 98.12 86 ALA A O 1
ATOM 664 N N . ARG A 1 87 ? -16.346 1.308 4.966 1.00 98.12 87 ARG A N 1
ATOM 665 C CA . ARG A 1 87 ? -15.245 2.186 5.397 1.00 98.12 87 ARG A CA 1
ATOM 666 C C . ARG A 1 87 ? -14.602 2.963 4.244 1.00 98.12 87 ARG A C 1
ATOM 668 O O . ARG A 1 87 ? -13.910 3.942 4.508 1.00 98.12 87 ARG A O 1
ATOM 675 N N . LEU A 1 88 ? -14.849 2.580 2.989 1.00 97.75 88 LEU A N 1
ATOM 676 C CA . LEU A 1 88 ? -14.502 3.377 1.804 1.00 97.75 88 LEU A CA 1
ATOM 677 C C . LEU A 1 88 ? -15.371 4.635 1.678 1.00 97.75 88 LEU A C 1
ATOM 679 O O . LEU A 1 88 ? -14.950 5.617 1.081 1.00 97.75 88 LEU A O 1
ATOM 683 N N . LEU A 1 89 ? -16.570 4.629 2.267 1.00 97.56 89 LEU A N 1
ATOM 684 C CA . LEU A 1 89 ? -17.507 5.754 2.216 1.00 97.56 89 LEU A CA 1
ATOM 685 C C . LEU A 1 89 ? -17.248 6.789 3.324 1.00 97.56 89 LEU A C 1
ATOM 687 O O . LEU A 1 89 ? -17.925 7.815 3.395 1.00 97.56 89 LEU A O 1
ATOM 691 N N . LEU A 1 90 ? -16.265 6.543 4.197 1.00 96.06 90 LEU A N 1
ATOM 692 C CA . LEU A 1 90 ? -15.845 7.476 5.242 1.00 96.06 90 LEU A CA 1
ATOM 693 C C . LEU A 1 90 ? -14.961 8.577 4.638 1.00 96.06 90 LEU A C 1
ATOM 695 O O . LEU A 1 90 ? -13.736 8.550 4.744 1.00 96.06 90 LEU A O 1
ATOM 699 N N . TRP A 1 91 ? -15.596 9.547 3.983 1.00 95.38 91 TRP A N 1
ATOM 700 C CA . TRP A 1 91 ? -14.909 10.608 3.239 1.00 95.38 91 TRP A CA 1
ATOM 701 C C . TRP A 1 91 ? -14.495 11.814 4.092 1.00 95.38 91 TRP A C 1
ATOM 703 O O . TRP A 1 91 ? -13.635 12.586 3.682 1.00 95.38 91 TRP A O 1
ATOM 713 N N . ARG A 1 92 ? -15.066 11.993 5.289 1.00 92.31 92 ARG A N 1
ATOM 714 C CA . ARG A 1 92 ? -14.739 13.140 6.153 1.00 92.31 92 ARG A CA 1
ATOM 715 C C . ARG A 1 92 ? -13.298 13.048 6.670 1.00 92.31 92 ARG A C 1
ATOM 717 O O . ARG A 1 92 ? -12.892 12.023 7.211 1.00 92.31 92 ARG A O 1
ATOM 724 N N . SER A 1 93 ? -12.552 14.141 6.535 1.00 93.25 93 SER A N 1
ATOM 725 C CA . SER A 1 93 ? -11.190 14.318 7.049 1.00 93.25 93 SER A CA 1
ATOM 726 C C . SER A 1 93 ? -10.969 15.777 7.444 1.00 93.25 93 SER A C 1
ATOM 728 O O . SER A 1 93 ? -11.739 16.655 7.049 1.00 93.25 93 SER A O 1
ATOM 730 N N . THR A 1 94 ? -9.938 16.048 8.242 1.00 92.44 94 THR A N 1
ATOM 731 C CA . THR A 1 94 ? -9.548 17.425 8.564 1.00 92.44 94 THR A CA 1
ATOM 732 C C . THR A 1 94 ? -8.838 18.063 7.372 1.00 92.44 94 THR A C 1
ATOM 734 O O . THR A 1 94 ? -8.142 17.384 6.615 1.00 92.44 94 THR A O 1
ATOM 737 N N . ALA A 1 95 ? -8.960 19.386 7.231 1.00 92.25 95 ALA A N 1
ATOM 738 C CA . ALA A 1 95 ? -8.316 20.125 6.143 1.00 92.25 95 ALA A CA 1
ATOM 739 C C . ALA A 1 95 ? -6.798 19.871 6.074 1.00 92.25 95 ALA A C 1
ATOM 741 O O . ALA A 1 95 ? -6.259 19.716 4.984 1.00 92.25 95 ALA A O 1
ATOM 742 N N . GLY A 1 96 ? -6.131 19.743 7.229 1.00 93.81 96 GLY A N 1
ATOM 743 C CA . GLY A 1 96 ? -4.697 19.453 7.300 1.00 93.81 96 GLY A CA 1
ATOM 744 C C . GLY A 1 96 ? -4.312 18.109 6.673 1.00 93.81 96 GLY A C 1
ATOM 745 O O . GLY A 1 96 ? -3.396 18.061 5.858 1.00 93.81 96 GLY A O 1
ATOM 746 N N . TRP A 1 97 ? -5.030 17.024 6.986 1.00 93.56 97 TRP A N 1
ATOM 747 C CA . TRP A 1 97 ? -4.742 15.710 6.393 1.00 93.56 97 TRP A CA 1
ATOM 748 C C . TRP A 1 97 ? -5.085 15.659 4.907 1.00 93.56 97 TRP A C 1
ATOM 750 O O . TRP A 1 97 ? -4.326 15.094 4.122 1.00 93.56 97 TRP A O 1
ATOM 760 N N . THR A 1 98 ? -6.194 16.285 4.514 1.00 94.50 98 THR A N 1
ATOM 761 C CA . THR A 1 98 ? -6.576 16.406 3.104 1.00 94.50 98 THR A CA 1
ATOM 762 C C . THR A 1 98 ? -5.509 17.159 2.308 1.00 94.50 98 THR A C 1
ATOM 764 O O . THR A 1 98 ? -5.061 16.666 1.276 1.00 94.50 98 THR A O 1
ATOM 767 N N . ALA A 1 99 ? -5.047 18.311 2.802 1.00 94.81 99 ALA A N 1
ATOM 768 C CA . ALA A 1 99 ? -3.996 19.095 2.157 1.00 94.81 99 ALA A CA 1
ATOM 769 C C . ALA A 1 99 ? -2.661 18.338 2.110 1.00 94.81 99 ALA A C 1
ATOM 771 O O . ALA A 1 99 ? -1.988 18.343 1.083 1.00 94.81 99 ALA A O 1
ATOM 772 N N . PHE A 1 100 ? -2.293 17.633 3.180 1.00 92.62 100 PHE A N 1
ATOM 773 C CA . PHE A 1 100 ? -1.081 16.817 3.199 1.00 92.62 100 PHE A CA 1
ATOM 774 C C . PHE A 1 100 ? -1.093 15.724 2.118 1.00 92.62 100 PHE A C 1
ATOM 776 O O . PHE A 1 100 ? -0.111 15.571 1.398 1.00 92.62 100 PHE A O 1
ATOM 783 N N . ILE A 1 101 ? -2.205 15.003 1.951 1.00 94.19 101 ILE A N 1
ATOM 784 C CA . ILE A 1 101 ? -2.310 13.924 0.955 1.00 94.19 101 ILE A CA 1
ATOM 785 C C . ILE A 1 101 ? -2.381 14.477 -0.469 1.00 94.19 101 ILE A C 1
ATOM 787 O O . ILE A 1 101 ? -1.724 13.951 -1.363 1.00 94.19 101 ILE A O 1
ATOM 791 N N . LEU A 1 102 ? -3.188 15.516 -0.695 1.00 93.62 102 LEU A N 1
ATOM 792 C CA . LEU A 1 102 ? -3.448 16.029 -2.042 1.00 93.62 102 LEU A CA 1
ATOM 793 C C . LEU A 1 102 ? -2.370 16.984 -2.555 1.00 93.62 102 LEU A C 1
ATOM 795 O O . LEU A 1 102 ? -2.220 17.101 -3.765 1.00 93.62 102 LEU A O 1
ATOM 799 N N . LEU A 1 103 ? -1.649 17.668 -1.664 1.00 92.44 103 LEU A N 1
ATOM 800 C CA . LEU A 1 103 ? -0.639 18.669 -2.022 1.00 92.44 103 LEU A CA 1
ATOM 801 C C . LEU A 1 103 ? 0.728 18.328 -1.431 1.00 92.44 103 LEU A C 1
ATOM 803 O O . LEU A 1 103 ? 1.719 18.336 -2.151 1.00 92.44 103 LEU A O 1
ATOM 807 N N . GLY A 1 104 ? 0.790 17.987 -0.142 1.00 90.94 104 GLY A N 1
ATOM 808 C CA . GLY A 1 104 ? 2.052 17.703 0.549 1.00 90.94 104 GLY A CA 1
ATOM 809 C C . GLY A 1 104 ? 2.857 16.570 -0.093 1.00 90.94 104 GLY A C 1
ATOM 810 O O . GLY A 1 104 ? 4.029 16.761 -0.404 1.00 90.94 104 GLY A O 1
ATOM 811 N N . LEU A 1 105 ? 2.231 15.415 -0.342 1.00 89.50 105 LEU A N 1
ATOM 812 C CA . LEU A 1 105 ? 2.892 14.274 -0.988 1.00 89.50 105 LEU A CA 1
ATOM 813 C C . LEU A 1 105 ? 3.377 14.585 -2.416 1.00 89.50 105 LEU A C 1
ATOM 815 O O . LEU A 1 105 ? 4.560 14.373 -2.676 1.00 89.50 105 LEU A O 1
ATOM 819 N N . PRO A 1 106 ? 2.544 15.125 -3.331 1.00 89.25 106 PRO A N 1
ATOM 820 C CA . PRO A 1 106 ? 3.027 15.550 -4.645 1.00 89.25 106 PRO A CA 1
ATOM 821 C C . PRO A 1 106 ? 4.206 16.522 -4.580 1.00 89.25 106 PRO A C 1
ATOM 823 O O . PRO A 1 106 ? 5.184 16.358 -5.306 1.00 89.25 106 PRO A O 1
ATOM 826 N N . LEU A 1 107 ? 4.149 17.510 -3.680 1.00 89.12 107 LEU A N 1
ATOM 827 C CA . LEU A 1 107 ? 5.213 18.502 -3.526 1.00 89.12 107 LEU A CA 1
ATOM 828 C C . LEU A 1 107 ? 6.537 17.880 -3.077 1.00 89.12 107 LEU A C 1
ATOM 830 O O . LEU A 1 107 ? 7.587 18.373 -3.474 1.00 89.12 107 LEU A O 1
ATOM 834 N N . VAL A 1 108 ? 6.512 16.791 -2.306 1.00 86.75 108 VAL A N 1
ATOM 835 C CA . VAL A 1 108 ? 7.726 16.052 -1.927 1.00 86.75 108 VAL A CA 1
ATOM 836 C C . VAL A 1 108 ? 8.391 15.420 -3.144 1.00 86.75 108 VAL A C 1
ATOM 838 O O . VAL A 1 108 ? 9.604 15.546 -3.293 1.00 86.75 108 VAL A O 1
ATOM 841 N N . PHE A 1 109 ? 7.622 14.802 -4.041 1.00 84.62 109 PHE A N 1
ATOM 842 C CA . PHE A 1 109 ? 8.170 14.234 -5.276 1.00 84.62 109 PHE A CA 1
ATOM 843 C C . PHE A 1 109 ? 8.688 15.318 -6.223 1.00 84.62 109 PHE A C 1
ATOM 845 O O . PHE A 1 109 ? 9.786 15.201 -6.762 1.00 84.62 109 PHE A O 1
ATOM 852 N N . VAL A 1 110 ? 7.953 16.426 -6.357 1.00 86.75 110 VAL A N 1
ATOM 853 C CA . VAL A 1 110 ? 8.412 17.595 -7.121 1.00 86.75 110 VAL A CA 1
ATOM 854 C C . VAL A 1 110 ? 9.720 18.139 -6.543 1.00 86.75 110 VAL A C 1
ATOM 856 O O . VAL A 1 110 ? 10.674 18.354 -7.287 1.00 86.75 110 VAL A O 1
ATOM 859 N N . ALA A 1 111 ? 9.807 18.319 -5.224 1.00 86.88 111 ALA A N 1
ATOM 860 C CA . ALA A 1 111 ? 11.024 18.780 -4.563 1.00 86.88 111 ALA A CA 1
ATOM 861 C C . ALA A 1 111 ? 12.190 17.799 -4.762 1.00 86.88 111 ALA A C 1
ATOM 863 O O . ALA A 1 111 ? 13.292 18.226 -5.101 1.00 86.88 111 ALA A O 1
ATOM 864 N N . GLY A 1 112 ? 11.946 16.492 -4.617 1.00 84.31 112 GLY A N 1
ATOM 865 C CA . GLY A 1 112 ? 12.934 15.441 -4.866 1.00 84.31 112 GLY A CA 1
ATOM 866 C C . GLY A 1 112 ? 13.479 15.479 -6.293 1.00 84.31 112 GLY A C 1
ATOM 867 O O . GLY A 1 112 ? 14.696 15.459 -6.485 1.00 84.31 112 GLY A O 1
ATOM 868 N N . SER A 1 113 ? 12.600 15.626 -7.286 1.00 85.25 113 SER A N 1
ATOM 869 C CA . SER A 1 113 ? 12.984 15.801 -8.688 1.00 85.25 113 SER A CA 1
ATOM 870 C C . SER A 1 113 ? 13.832 17.059 -8.894 1.00 85.25 113 SER A C 1
ATOM 872 O O . SER A 1 113 ? 14.933 16.975 -9.438 1.00 85.25 113 SER A O 1
ATOM 874 N N . LEU A 1 114 ? 13.394 18.215 -8.384 1.00 87.69 114 LEU A N 1
ATOM 875 C CA . LEU A 1 114 ? 14.115 19.485 -8.541 1.00 87.69 114 LEU A CA 1
ATOM 876 C C . LEU A 1 114 ? 15.509 19.461 -7.892 1.00 87.69 114 LEU A C 1
ATOM 878 O O . LEU A 1 114 ? 16.466 19.949 -8.488 1.00 87.69 114 LEU A O 1
ATOM 882 N N . ILE A 1 115 ? 15.662 18.836 -6.718 1.00 86.75 115 ILE A N 1
ATOM 883 C CA . ILE A 1 115 ? 16.968 18.651 -6.051 1.00 86.75 115 ILE A CA 1
ATOM 884 C C . ILE A 1 115 ? 17.932 17.831 -6.926 1.00 86.75 115 ILE A C 1
ATOM 886 O O . ILE A 1 115 ? 19.146 18.058 -6.911 1.00 86.75 115 ILE A O 1
ATOM 890 N N . LYS A 1 116 ? 17.404 16.885 -7.709 1.00 84.06 116 LYS A N 1
ATOM 891 C CA . LYS A 1 116 ? 18.169 16.069 -8.665 1.00 84.06 116 LYS A CA 1
ATOM 892 C C . LYS A 1 116 ? 18.383 16.770 -10.016 1.00 84.06 116 LYS A C 1
ATOM 894 O O . LYS A 1 116 ? 19.062 16.206 -10.870 1.00 84.06 116 LYS A O 1
ATOM 899 N N . GLY A 1 117 ? 17.848 17.979 -10.209 1.00 83.75 117 GLY A N 1
ATOM 900 C CA . GLY A 1 117 ? 17.870 18.704 -11.485 1.00 83.75 117 GLY A CA 1
ATOM 901 C C . GLY A 1 117 ? 16.839 18.206 -12.506 1.00 83.75 117 GLY A C 1
ATOM 902 O O . GLY A 1 117 ? 16.997 18.449 -13.699 1.00 83.75 117 GLY A O 1
ATOM 903 N N . GLY A 1 118 ? 15.819 17.474 -12.054 1.00 84.44 118 GLY A N 1
ATOM 904 C CA . GLY A 1 118 ? 14.731 16.947 -12.874 1.00 84.44 118 GLY A CA 1
ATOM 905 C C . GLY A 1 118 ? 13.571 17.934 -13.085 1.00 84.44 118 GLY A C 1
ATOM 906 O O . GLY A 1 118 ? 13.578 19.048 -12.555 1.00 84.44 118 GLY A O 1
ATOM 907 N N . PRO A 1 119 ? 12.556 17.541 -13.876 1.00 84.75 119 PRO A N 1
ATOM 908 C CA . PRO A 1 119 ? 11.397 18.377 -14.182 1.00 84.75 119 PRO A CA 1
ATOM 909 C C . PRO A 1 119 ? 10.362 18.399 -13.043 1.00 84.75 119 PRO A C 1
ATOM 911 O O . PRO A 1 119 ? 10.336 17.518 -12.187 1.00 84.75 119 PRO A O 1
ATOM 914 N N . ILE A 1 120 ? 9.450 19.378 -13.067 1.00 82.75 120 ILE A N 1
ATOM 915 C CA . ILE A 1 120 ? 8.312 19.460 -12.123 1.00 82.75 120 ILE A CA 1
ATOM 916 C C . ILE A 1 120 ? 7.273 18.360 -12.387 1.00 82.75 120 ILE A C 1
ATOM 918 O O . ILE A 1 120 ? 6.603 17.911 -11.464 1.00 82.75 120 ILE A O 1
ATOM 922 N N . LEU A 1 121 ? 7.128 17.925 -13.638 1.00 80.12 121 LEU A N 1
ATOM 923 C CA . LEU A 1 121 ? 6.215 16.857 -14.042 1.00 80.12 121 LEU A CA 1
ATOM 924 C C . LEU A 1 121 ? 6.966 15.818 -14.863 1.00 80.12 121 LEU A C 1
ATOM 926 O O . LEU A 1 121 ? 7.927 16.153 -15.560 1.00 80.12 121 LEU A O 1
ATOM 930 N N . ALA A 1 122 ? 6.505 14.568 -14.805 1.00 77.88 122 ALA A N 1
ATOM 931 C CA . ALA A 1 122 ? 7.005 13.534 -15.698 1.00 77.88 122 ALA A CA 1
ATOM 932 C C . ALA A 1 122 ? 6.796 13.970 -17.168 1.00 77.88 122 ALA A C 1
ATOM 934 O O . ALA A 1 122 ? 5.699 14.427 -17.511 1.00 77.88 122 ALA A O 1
ATOM 935 N N . PRO A 1 123 ? 7.819 13.864 -18.040 1.00 79.88 123 PRO A N 1
ATOM 936 C CA . PRO A 1 123 ? 7.670 14.193 -19.451 1.00 79.88 123 PRO A CA 1
ATOM 937 C C . PRO A 1 123 ? 6.550 13.367 -20.079 1.00 79.88 123 PRO A C 1
ATOM 939 O O . PRO A 1 123 ? 6.463 12.157 -19.857 1.00 79.88 123 PRO A O 1
ATOM 942 N N . LEU A 1 124 ? 5.699 14.016 -20.873 1.00 82.31 124 LEU A N 1
ATOM 943 C CA . LEU A 1 124 ? 4.677 13.294 -21.617 1.00 82.31 124 LEU A CA 1
ATOM 944 C C . LEU A 1 124 ? 5.345 12.409 -22.676 1.00 82.31 124 LEU A C 1
ATOM 946 O O . LEU A 1 124 ? 6.275 12.862 -23.351 1.00 82.31 124 LEU A O 1
ATOM 950 N N . PRO A 1 125 ? 4.873 11.165 -22.847 1.00 82.12 125 PRO A N 1
ATOM 951 C CA . PRO A 1 125 ? 5.357 10.320 -23.920 1.00 82.12 125 PRO A CA 1
ATOM 952 C C . PRO A 1 125 ? 4.908 10.901 -25.280 1.00 82.12 125 PRO A C 1
ATOM 954 O O . PRO A 1 125 ? 3.940 11.671 -25.325 1.00 82.12 125 PRO A O 1
ATOM 957 N N . PRO A 1 126 ? 5.585 10.565 -26.396 1.00 84.31 126 PRO A N 1
ATOM 958 C CA . PRO A 1 126 ? 5.261 11.099 -27.726 1.00 84.31 126 PRO A CA 1
ATOM 959 C C . PRO A 1 126 ? 3.796 10.901 -28.139 1.00 84.31 126 PRO A C 1
ATOM 961 O O . PRO A 1 126 ? 3.236 11.697 -28.888 1.00 84.31 126 PRO A O 1
ATOM 964 N N . GLU A 1 127 ? 3.153 9.859 -27.616 1.00 85.75 127 GLU A N 1
ATOM 965 C CA . GLU A 1 127 ? 1.751 9.507 -27.839 1.00 85.75 127 GLU A CA 1
ATOM 966 C C . GLU A 1 127 ? 0.761 10.375 -27.023 1.00 85.75 127 GLU A C 1
ATOM 968 O O . GLU A 1 127 ? -0.454 10.158 -27.064 1.00 85.75 127 GLU A O 1
ATOM 973 N N . GLY A 1 128 ? 1.260 11.364 -26.274 1.00 87.19 128 GLY A N 1
ATOM 974 C CA . GLY A 1 128 ? 0.484 12.350 -25.523 1.00 87.19 128 GLY A CA 1
ATOM 975 C C . GLY A 1 128 ? 0.064 11.895 -24.121 1.00 87.19 128 GLY A C 1
ATOM 976 O O . GLY A 1 128 ? 0.650 11.004 -23.514 1.00 87.19 128 GLY A O 1
ATOM 977 N N . ALA A 1 129 ? -0.978 12.522 -23.566 1.00 86.50 129 ALA A N 1
ATOM 978 C CA . ALA A 1 129 ? -1.413 12.285 -22.181 1.00 86.50 129 ALA A CA 1
ATOM 979 C C . ALA A 1 129 ? -2.238 10.997 -21.978 1.00 86.50 129 ALA A C 1
ATOM 981 O O . ALA A 1 129 ? -2.416 10.541 -20.847 1.00 86.50 129 ALA A O 1
ATOM 982 N N . ARG A 1 130 ? -2.755 10.391 -23.055 1.00 89.25 130 ARG A N 1
ATOM 983 C CA . ARG A 1 130 ? -3.657 9.230 -22.968 1.00 89.25 130 ARG A CA 1
ATOM 984 C C . ARG A 1 130 ? -3.004 7.993 -22.327 1.00 89.25 130 ARG A C 1
ATOM 986 O O . ARG A 1 130 ? -3.644 7.410 -21.451 1.00 89.25 130 ARG A O 1
ATOM 993 N N . PRO A 1 131 ? -1.773 7.582 -22.692 1.00 86.62 131 PRO A N 1
ATOM 994 C CA . PRO A 1 131 ? -1.105 6.465 -22.024 1.00 86.62 131 PRO A CA 1
ATOM 995 C C . PRO A 1 131 ? -0.849 6.739 -20.541 1.00 86.62 131 PRO A C 1
ATOM 997 O O . PRO A 1 131 ? -1.055 5.854 -19.716 1.00 86.62 131 PRO A O 1
ATOM 1000 N N . VAL A 1 132 ? -0.479 7.975 -20.186 1.00 86.81 132 VAL A N 1
ATOM 1001 C CA . VAL A 1 132 ? -0.258 8.380 -18.788 1.00 86.81 132 VAL A CA 1
ATOM 1002 C C . VAL A 1 132 ? -1.544 8.220 -17.983 1.00 86.81 132 VAL A C 1
ATOM 1004 O O . VAL A 1 132 ? -1.532 7.580 -16.934 1.00 86.81 132 VAL A O 1
ATOM 1007 N N . LEU A 1 133 ? -2.673 8.706 -18.507 1.00 90.00 133 LEU A N 1
ATOM 1008 C CA . LEU A 1 133 ? -3.976 8.545 -17.864 1.00 90.00 133 LEU A CA 1
ATOM 1009 C C . LEU A 1 133 ? -4.361 7.066 -17.700 1.00 90.00 133 LEU A C 1
ATOM 1011 O O . LEU A 1 133 ? -4.864 6.678 -16.647 1.00 90.00 133 LEU A O 1
ATOM 1015 N N . ALA A 1 134 ? -4.097 6.225 -18.704 1.00 90.56 134 ALA A N 1
ATOM 1016 C CA . ALA A 1 134 ? -4.362 4.790 -18.613 1.00 90.56 134 ALA A CA 1
ATOM 1017 C C . ALA A 1 134 ? -3.544 4.125 -17.492 1.00 90.56 134 ALA A C 1
ATOM 1019 O O . ALA A 1 134 ? -4.097 3.353 -16.706 1.00 90.56 134 ALA A O 1
ATOM 1020 N N . VAL A 1 135 ? -2.257 4.466 -17.363 1.00 88.44 135 VAL A N 1
ATOM 1021 C CA . VAL A 1 135 ? -1.408 3.970 -16.268 1.00 88.44 135 VAL A CA 1
ATOM 1022 C C . VAL A 1 135 ? -1.884 4.517 -14.921 1.00 88.44 135 VAL A C 1
ATOM 1024 O O . VAL A 1 135 ? -1.977 3.751 -13.970 1.00 88.44 135 VAL A O 1
ATOM 1027 N N . MET A 1 136 ? -2.267 5.794 -14.823 1.00 90.50 136 MET A N 1
ATOM 1028 C CA . MET A 1 136 ? -2.822 6.366 -13.586 1.00 90.50 136 MET A CA 1
ATOM 1029 C C . MET A 1 136 ? -4.060 5.605 -13.100 1.00 90.50 136 MET A C 1
ATOM 1031 O O . MET A 1 136 ? -4.173 5.311 -11.908 1.00 90.50 136 MET A O 1
ATOM 1035 N N . VAL A 1 137 ? -4.970 5.268 -14.022 1.00 92.12 137 VAL A N 1
ATOM 1036 C CA . VAL A 1 137 ? -6.164 4.467 -13.720 1.00 92.12 137 VAL A CA 1
ATOM 1037 C C . VAL A 1 137 ? -5.770 3.055 -13.306 1.00 92.12 137 VAL A C 1
ATOM 1039 O O . VAL A 1 137 ? -6.283 2.557 -12.311 1.00 92.12 137 VAL A O 1
ATOM 1042 N N . MET A 1 138 ? -4.826 2.419 -14.001 1.00 92.19 138 MET A N 1
ATOM 1043 C CA . MET A 1 138 ? -4.313 1.101 -13.618 1.00 92.19 138 MET A CA 1
ATOM 1044 C C . MET A 1 138 ? -3.723 1.106 -12.197 1.00 92.19 138 MET A C 1
ATOM 1046 O O . MET A 1 138 ? -3.992 0.192 -11.420 1.00 92.19 138 MET A O 1
ATOM 1050 N N . MET A 1 139 ? -2.986 2.157 -11.822 1.00 91.56 139 MET A N 1
ATOM 1051 C CA . MET A 1 139 ? -2.381 2.293 -10.491 1.00 91.56 139 MET A CA 1
ATOM 1052 C C . MET A 1 139 ? -3.413 2.419 -9.365 1.00 91.56 139 MET A C 1
ATOM 1054 O O . MET A 1 139 ? -3.104 2.043 -8.237 1.00 91.56 139 MET A O 1
ATOM 1058 N N . LEU A 1 140 ? -4.651 2.860 -9.637 1.00 93.12 140 LEU A N 1
ATOM 1059 C CA . LEU A 1 140 ? -5.733 2.809 -8.637 1.00 93.12 140 LEU A CA 1
ATOM 1060 C C . LEU A 1 140 ? -6.029 1.376 -8.181 1.00 93.12 140 LEU A C 1
ATOM 1062 O O . LEU A 1 140 ? -6.487 1.166 -7.061 1.00 93.12 140 LEU A O 1
ATOM 1066 N N . PHE A 1 141 ? -5.750 0.396 -9.038 1.00 94.31 141 PHE A N 1
ATOM 1067 C CA . PHE A 1 141 ? -5.992 -1.015 -8.779 1.00 94.31 141 PHE A CA 1
ATOM 1068 C C . PHE A 1 141 ? -4.735 -1.769 -8.343 1.00 94.31 141 PHE A C 1
ATOM 1070 O O . PHE A 1 141 ? -4.785 -2.987 -8.272 1.00 94.31 141 PHE A O 1
ATOM 1077 N N . LEU A 1 142 ? -3.619 -1.102 -8.048 1.00 92.69 142 LEU A N 1
ATOM 1078 C CA . LEU A 1 142 ? -2.417 -1.754 -7.517 1.00 92.69 142 LEU A CA 1
ATOM 1079 C C . LEU A 1 142 ? -2.243 -1.399 -6.042 1.00 92.69 142 LEU A C 1
ATOM 1081 O O . LEU A 1 142 ? -2.893 -2.010 -5.194 1.00 92.69 142 LEU A O 1
ATOM 1085 N N . GLY A 1 143 ? -1.443 -0.377 -5.742 1.00 91.75 143 GLY A N 1
ATOM 1086 C CA . GLY A 1 143 ? -1.129 0.020 -4.369 1.00 91.75 143 GLY A CA 1
ATOM 1087 C C . GLY A 1 143 ? -2.358 0.220 -3.473 1.00 91.75 143 GLY A C 1
ATOM 1088 O O . GLY A 1 143 ? -2.446 -0.407 -2.418 1.00 91.75 143 GLY A O 1
ATOM 1089 N N . PRO A 1 144 ? -3.376 1.002 -3.882 1.00 97.31 144 PRO A N 1
ATOM 1090 C CA . PRO A 1 144 ? -4.560 1.231 -3.056 1.00 97.31 144 PRO A CA 1
ATOM 1091 C C . PRO A 1 144 ? -5.262 -0.055 -2.615 1.00 97.31 144 PRO A C 1
ATOM 1093 O O . PRO A 1 144 ? -5.734 -0.145 -1.487 1.00 97.31 144 PRO A O 1
ATOM 1096 N N . ILE A 1 145 ? -5.296 -1.086 -3.458 1.00 98.31 145 ILE A N 1
ATOM 1097 C CA . ILE A 1 145 ? -5.945 -2.354 -3.114 1.00 98.31 145 ILE A CA 1
ATOM 1098 C C . ILE A 1 145 ? -5.252 -3.016 -1.915 1.00 98.31 145 ILE A C 1
ATOM 1100 O O . ILE A 1 145 ? -5.927 -3.576 -1.052 1.00 98.31 145 ILE A O 1
ATOM 1104 N N . GLU A 1 146 ? -3.935 -2.870 -1.766 1.00 98.56 146 GLU A N 1
ATOM 1105 C CA . GLU A 1 146 ? -3.190 -3.421 -0.629 1.00 98.56 146 GLU A CA 1
ATOM 1106 C C . GLU A 1 146 ? -3.676 -2.895 0.732 1.00 98.56 146 GLU A C 1
ATOM 1108 O O . GLU A 1 146 ? -3.627 -3.599 1.747 1.00 98.56 146 GLU A O 1
ATOM 1113 N N . GLU A 1 147 ? -4.214 -1.674 0.762 1.00 98.62 147 GLU A N 1
ATOM 1114 C CA . GLU A 1 147 ? -4.679 -0.999 1.976 1.00 98.62 147 GLU A CA 1
ATOM 1115 C C . GLU A 1 147 ? -5.853 -1.716 2.652 1.00 98.62 147 GLU A C 1
ATOM 1117 O O . GLU A 1 147 ? -6.029 -1.595 3.871 1.00 98.62 147 GLU A O 1
ATOM 1122 N N . PHE A 1 148 ? -6.618 -2.528 1.909 1.00 98.81 148 PHE A N 1
ATOM 1123 C CA . PHE A 1 148 ? -7.609 -3.428 2.503 1.00 98.81 148 PHE A CA 1
ATOM 1124 C C . PHE A 1 148 ? -6.964 -4.364 3.535 1.00 98.81 148 PHE A C 1
ATOM 1126 O O . PHE A 1 148 ? -7.517 -4.569 4.616 1.00 98.81 148 PHE A O 1
ATOM 1133 N N . GLY A 1 149 ? -5.776 -4.895 3.251 1.00 98.69 149 GLY A N 1
ATOM 1134 C CA . GLY A 1 149 ? -5.038 -5.728 4.194 1.00 98.69 149 GLY A CA 1
ATOM 1135 C C . GLY A 1 149 ? -4.377 -4.913 5.289 1.00 98.69 149 GLY A C 1
ATOM 1136 O O . GLY A 1 149 ? -4.694 -5.078 6.472 1.00 98.69 149 GLY A O 1
ATOM 1137 N N . TRP A 1 150 ? -3.488 -4.001 4.904 1.00 98.75 150 TRP A N 1
ATOM 1138 C CA . TRP A 1 150 ? -2.615 -3.315 5.855 1.00 98.75 150 TRP A CA 1
ATOM 1139 C C . TRP A 1 150 ? -3.383 -2.429 6.839 1.00 98.75 150 TRP A C 1
ATOM 1141 O O . TRP A 1 150 ? -3.205 -2.547 8.052 1.00 98.75 150 TRP A O 1
ATOM 1151 N N . ARG A 1 151 ? -4.279 -1.574 6.337 1.00 98.50 151 ARG A N 1
ATOM 1152 C CA . ARG A 1 151 ? -5.053 -0.617 7.148 1.00 98.50 151 ARG A CA 1
ATOM 1153 C C . ARG A 1 151 ? -6.436 -1.164 7.488 1.00 98.50 151 ARG A C 1
ATOM 1155 O O . ARG A 1 151 ? -7.002 -0.860 8.539 1.00 98.50 151 ARG A O 1
ATOM 1162 N N . GLY A 1 152 ? -7.003 -1.998 6.623 1.00 98.00 152 GLY A N 1
ATOM 1163 C CA . GLY A 1 152 ? -8.311 -2.597 6.863 1.00 98.00 152 GLY A CA 1
ATOM 1164 C C . GLY A 1 152 ? -8.305 -3.674 7.940 1.00 98.00 152 GLY A C 1
ATOM 1165 O O . GLY A 1 152 ? -9.243 -3.688 8.745 1.00 98.00 152 GLY A O 1
ATOM 1166 N N . VAL A 1 153 ? -7.270 -4.517 7.990 1.00 98.56 153 VAL A N 1
ATOM 1167 C CA . VAL A 1 153 ? -7.195 -5.676 8.894 1.00 98.56 153 VAL A CA 1
ATOM 1168 C C . VAL A 1 153 ? -6.022 -5.573 9.861 1.00 98.56 153 VAL A C 1
ATOM 1170 O O . VAL A 1 153 ? -6.252 -5.550 11.069 1.00 98.56 153 VAL A O 1
ATOM 1173 N N . LEU A 1 154 ? -4.783 -5.478 9.375 1.00 98.69 154 LEU A N 1
ATOM 1174 C CA . LEU A 1 154 ? -3.608 -5.614 10.240 1.00 98.69 154 LEU A CA 1
ATOM 1175 C C . LEU A 1 154 ? -3.506 -4.478 11.269 1.00 98.69 154 LEU A C 1
ATOM 1177 O O . LEU A 1 154 ? -3.366 -4.744 12.462 1.00 98.69 154 LEU A O 1
ATOM 1181 N N . GLN A 1 155 ? -3.663 -3.221 10.847 1.00 98.56 155 GLN A N 1
ATOM 1182 C CA . GLN A 1 155 ? -3.559 -2.064 11.740 1.00 98.56 155 GLN A CA 1
ATOM 1183 C C . GLN A 1 155 ? -4.567 -2.082 12.905 1.00 98.56 155 GLN A C 1
ATOM 1185 O O . GLN A 1 155 ? -4.121 -1.973 14.051 1.00 98.56 155 GLN A O 1
ATOM 1190 N N . PRO A 1 156 ? -5.887 -2.278 12.694 1.00 98.00 156 PRO A N 1
ATOM 1191 C CA . PRO A 1 156 ? -6.836 -2.407 13.798 1.00 98.00 156 PRO A CA 1
ATOM 1192 C C . PRO A 1 156 ? -6.565 -3.591 14.728 1.00 98.00 156 PRO A C 1
ATOM 1194 O O . PRO A 1 156 ? -6.924 -3.519 15.900 1.00 98.00 156 PRO A O 1
ATOM 1197 N N . LEU A 1 157 ? -5.990 -4.693 14.231 1.00 98.12 157 LEU A N 1
ATOM 1198 C CA . LEU A 1 157 ? -5.651 -5.848 15.066 1.00 98.12 157 LEU A CA 1
ATOM 1199 C C . LEU A 1 157 ? -4.430 -5.565 15.945 1.00 98.12 157 LEU A C 1
ATOM 1201 O O . LEU A 1 157 ? -4.468 -5.868 17.136 1.00 98.12 157 LEU A O 1
ATOM 1205 N N . LEU A 1 158 ? -3.386 -4.945 15.390 1.00 98.31 158 LEU A N 1
ATOM 1206 C CA . LEU A 1 158 ? -2.179 -4.581 16.133 1.00 98.31 158 LEU A CA 1
ATOM 1207 C C . LEU A 1 158 ? -2.459 -3.499 17.179 1.00 98.31 158 LEU A C 1
ATOM 1209 O O . LEU A 1 158 ? -2.068 -3.655 18.333 1.00 98.31 158 LEU A O 1
ATOM 1213 N N . GLN A 1 159 ? -3.207 -2.449 16.826 1.00 97.88 159 GLN A N 1
ATOM 1214 C CA . GLN A 1 159 ? -3.501 -1.333 17.739 1.00 97.88 159 GLN A CA 1
ATOM 1215 C C . GLN A 1 159 ? -4.390 -1.700 18.943 1.00 97.88 159 GLN A C 1
ATOM 1217 O O . GLN A 1 159 ? -4.610 -0.870 19.818 1.00 97.88 159 GLN A O 1
ATOM 1222 N N . ARG A 1 160 ? -4.878 -2.945 19.034 1.00 97.00 160 ARG A N 1
ATOM 1223 C CA . ARG A 1 160 ? -5.492 -3.475 20.266 1.00 97.00 160 ARG A CA 1
ATOM 1224 C C . ARG A 1 160 ? -4.470 -3.779 21.358 1.00 97.00 160 ARG A C 1
ATOM 1226 O O . ARG A 1 160 ? -4.852 -3.855 22.518 1.00 97.00 160 ARG A O 1
ATOM 1233 N N . HIS A 1 161 ? -3.211 -3.983 20.977 1.00 97.62 161 HIS A N 1
ATOM 1234 C CA . HIS A 1 161 ? -2.147 -4.474 21.858 1.00 97.62 161 HIS A CA 1
ATOM 1235 C C . HIS A 1 161 ? -0.946 -3.533 21.931 1.00 97.62 161 HIS A C 1
ATOM 1237 O O . HIS A 1 161 ? -0.082 -3.716 22.781 1.00 97.62 161 HIS A O 1
ATOM 1243 N N . MET A 1 162 ? -0.860 -2.539 21.044 1.00 97.69 162 MET A N 1
ATOM 1244 C CA . MET A 1 162 ? 0.267 -1.609 20.999 1.00 97.69 162 MET A CA 1
ATOM 1245 C C . MET A 1 162 ? -0.152 -0.207 20.562 1.00 97.69 162 MET A C 1
ATOM 1247 O O . MET A 1 162 ? -1.167 -0.018 19.890 1.00 97.69 162 MET A O 1
ATOM 1251 N N . ALA A 1 163 ? 0.662 0.786 20.924 1.00 98.00 163 ALA A N 1
ATOM 1252 C CA . ALA A 1 163 ? 0.448 2.166 20.509 1.00 98.00 163 ALA A CA 1
ATOM 1253 C C . ALA A 1 163 ? 0.556 2.324 18.974 1.00 98.00 163 ALA A C 1
ATOM 1255 O O . ALA A 1 163 ? 1.277 1.556 18.328 1.00 98.00 163 ALA A O 1
ATOM 1256 N N . PRO A 1 164 ? -0.091 3.345 18.376 1.00 97.38 164 PRO A N 1
ATOM 1257 C CA . PRO A 1 164 ? -0.113 3.530 16.924 1.00 97.38 164 PRO A CA 1
ATOM 1258 C C . PRO A 1 164 ? 1.271 3.561 16.268 1.00 97.38 164 PRO A C 1
ATOM 1260 O O . PRO A 1 164 ? 1.442 2.967 15.211 1.00 97.38 164 PRO A O 1
ATOM 1263 N N . ILE A 1 165 ? 2.267 4.185 16.904 1.00 97.50 165 ILE A N 1
ATOM 1264 C CA . ILE A 1 165 ? 3.635 4.244 16.369 1.00 97.50 165 ILE A CA 1
ATOM 1265 C C . ILE A 1 165 ? 4.242 2.847 16.173 1.00 97.50 165 ILE A C 1
ATOM 1267 O O . ILE A 1 165 ? 4.787 2.560 15.112 1.00 97.50 165 ILE A O 1
ATOM 1271 N N . TRP A 1 166 ? 4.069 1.947 17.145 1.00 98.19 166 TRP A N 1
ATOM 1272 C CA . TRP A 1 166 ? 4.570 0.574 17.069 1.00 98.19 166 TRP A CA 1
ATOM 1273 C C . TRP A 1 166 ? 3.817 -0.252 16.029 1.00 98.19 166 TRP A C 1
ATOM 1275 O O . TRP A 1 166 ? 4.438 -1.003 15.281 1.00 98.19 166 TRP A O 1
ATOM 1285 N N . ALA A 1 167 ? 2.497 -0.060 15.922 1.00 98.25 167 ALA A N 1
ATOM 1286 C CA . ALA A 1 167 ? 1.711 -0.692 14.868 1.00 98.25 167 ALA A CA 1
ATOM 1287 C C . ALA A 1 167 ? 2.186 -0.238 13.478 1.00 98.25 167 ALA A C 1
ATOM 1289 O O . ALA A 1 167 ? 2.395 -1.076 12.607 1.00 98.25 167 ALA A O 1
ATOM 1290 N N . GLY A 1 168 ? 2.415 1.065 13.283 1.00 98.12 168 GLY A N 1
ATOM 1291 C CA . GLY A 1 168 ? 2.935 1.615 12.030 1.00 98.12 168 GLY A CA 1
ATOM 1292 C C . GLY A 1 168 ? 4.319 1.068 11.670 1.00 98.12 168 GLY A C 1
ATOM 1293 O O . GLY A 1 168 ? 4.524 0.630 10.541 1.00 98.12 168 GLY A O 1
ATOM 1294 N N . LEU A 1 169 ? 5.244 1.016 12.634 1.00 98.56 169 LEU A N 1
ATOM 1295 C CA . LEU A 1 169 ? 6.583 0.446 12.438 1.00 98.56 169 LEU A CA 1
ATOM 1296 C C . LEU A 1 169 ? 6.525 -1.037 12.044 1.00 98.56 169 LEU A C 1
ATOM 1298 O O . LEU A 1 169 ? 7.172 -1.444 11.080 1.00 98.56 169 LEU A O 1
ATOM 1302 N N . LEU A 1 170 ? 5.725 -1.841 12.752 1.00 98.62 170 LEU A N 1
ATOM 1303 C CA . LEU A 1 170 ? 5.612 -3.276 12.492 1.00 98.62 170 LEU A CA 1
ATOM 1304 C C . LEU A 1 170 ? 4.964 -3.567 11.134 1.00 98.62 170 LEU A C 1
ATOM 1306 O O . LEU A 1 170 ? 5.440 -4.438 10.403 1.00 98.62 170 LEU A O 1
ATOM 1310 N N . ILE A 1 171 ? 3.911 -2.829 10.770 1.00 98.75 171 ILE A N 1
ATOM 1311 C CA . ILE A 1 171 ? 3.291 -2.938 9.442 1.00 98.75 171 ILE A CA 1
ATOM 1312 C C . ILE A 1 171 ? 4.296 -2.529 8.376 1.00 98.75 171 ILE A C 1
ATOM 1314 O O . ILE A 1 171 ? 4.446 -3.251 7.402 1.00 98.75 171 ILE A O 1
ATOM 1318 N N . GLY A 1 172 ? 5.017 -1.425 8.572 1.00 98.06 172 GLY A N 1
ATOM 1319 C CA . GLY A 1 172 ? 5.994 -0.932 7.609 1.00 98.06 172 GLY A CA 1
ATOM 1320 C C . GLY A 1 172 ? 7.128 -1.923 7.365 1.00 98.06 172 GLY A C 1
ATOM 1321 O O . GLY A 1 172 ? 7.496 -2.167 6.219 1.00 98.06 172 GLY A O 1
ATOM 1322 N N . ALA A 1 173 ? 7.638 -2.561 8.419 1.00 98.50 173 ALA A N 1
ATOM 1323 C CA . ALA A 1 173 ? 8.653 -3.600 8.284 1.00 98.50 173 ALA A CA 1
ATOM 1324 C C . ALA A 1 173 ? 8.091 -4.837 7.566 1.00 98.50 173 ALA A C 1
ATOM 1326 O O . ALA A 1 173 ? 8.672 -5.312 6.594 1.00 98.50 173 ALA A O 1
ATOM 1327 N N . THR A 1 174 ? 6.926 -5.324 8.001 1.00 98.75 174 THR A N 1
ATOM 1328 C CA . THR A 1 174 ? 6.266 -6.501 7.409 1.00 98.75 174 THR A CA 1
ATOM 1329 C C . THR A 1 174 ? 5.962 -6.284 5.929 1.00 98.75 174 THR A C 1
ATOM 1331 O O . THR A 1 174 ? 6.242 -7.142 5.097 1.00 98.75 174 THR A O 1
ATOM 1334 N N . TRP A 1 175 ? 5.429 -5.115 5.592 1.00 98.38 175 TRP A N 1
ATOM 1335 C CA . TRP A 1 175 ? 5.088 -4.729 4.233 1.00 98.38 175 TRP A CA 1
ATOM 1336 C C . TRP A 1 175 ? 6.340 -4.530 3.369 1.00 98.38 175 TRP A C 1
ATOM 1338 O O . TRP A 1 175 ? 6.383 -4.994 2.234 1.00 98.38 175 TRP A O 1
ATOM 1348 N N . GLY A 1 176 ? 7.404 -3.943 3.923 1.00 96.94 176 GLY A N 1
ATOM 1349 C CA . GLY A 1 176 ? 8.689 -3.821 3.238 1.00 96.94 176 GLY A CA 1
ATOM 1350 C C . GLY A 1 176 ? 9.290 -5.185 2.883 1.00 96.94 176 GLY A C 1
ATOM 1351 O O . 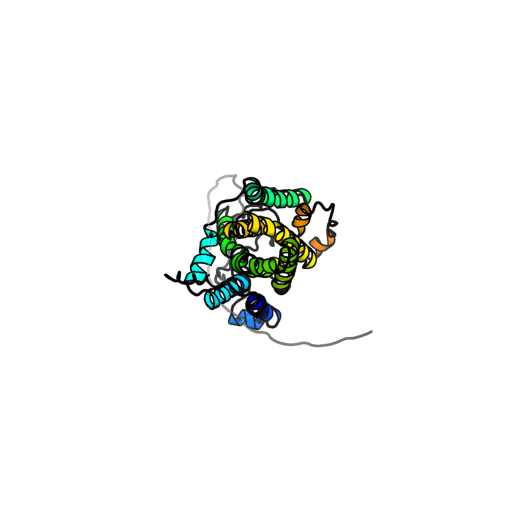GLY A 1 176 ? 9.698 -5.397 1.745 1.00 96.94 176 GLY A O 1
ATOM 1352 N N . PHE A 1 177 ? 9.281 -6.143 3.815 1.00 98.06 177 PHE A N 1
ATOM 1353 C CA . PHE A 1 177 ? 9.730 -7.513 3.539 1.00 98.06 177 PHE A CA 1
ATOM 1354 C C . PHE A 1 177 ? 8.816 -8.266 2.576 1.00 98.06 177 PHE A C 1
ATOM 1356 O O . PHE A 1 177 ? 9.298 -9.072 1.786 1.00 98.06 177 PHE A O 1
ATOM 1363 N N . TRP A 1 178 ? 7.512 -8.002 2.598 1.00 98.50 178 TRP A N 1
ATOM 1364 C CA . TRP A 1 178 ? 6.584 -8.587 1.636 1.00 98.50 178 TRP A CA 1
ATOM 1365 C C . TRP A 1 178 ? 6.965 -8.252 0.181 1.00 98.50 178 TRP A C 1
ATOM 1367 O O . TRP A 1 178 ? 6.882 -9.132 -0.674 1.00 98.50 178 TRP A O 1
ATOM 1377 N N . HIS A 1 179 ? 7.489 -7.047 -0.073 1.00 96.25 179 HIS A N 1
ATOM 1378 C CA . HIS A 1 179 ? 7.991 -6.615 -1.388 1.00 96.25 179 HIS A CA 1
ATOM 1379 C C . HIS A 1 179 ? 9.328 -7.239 -1.810 1.00 96.25 179 HIS A C 1
ATOM 1381 O O . HIS A 1 179 ? 9.685 -7.153 -2.983 1.00 96.25 179 HIS A O 1
ATOM 1387 N N . LEU A 1 180 ? 10.085 -7.860 -0.898 1.00 95.50 180 LEU A N 1
ATOM 1388 C CA . LEU A 1 180 ? 11.466 -8.295 -1.148 1.00 95.50 180 LEU A CA 1
ATOM 1389 C C . LEU A 1 180 ? 11.645 -9.130 -2.435 1.00 95.50 180 LEU A C 1
ATOM 1391 O O . LEU A 1 180 ? 12.565 -8.824 -3.193 1.00 95.50 180 LEU A O 1
ATOM 1395 N N . PRO A 1 181 ? 10.787 -10.119 -2.763 1.00 94.50 181 PRO A N 1
ATOM 1396 C CA . PRO A 1 181 ? 10.944 -10.888 -3.997 1.00 94.50 181 PRO A CA 1
ATOM 1397 C C . PRO A 1 181 ? 10.880 -10.029 -5.272 1.00 94.50 181 PRO A C 1
ATOM 1399 O O . PRO A 1 181 ? 11.570 -10.323 -6.244 1.00 94.50 181 PRO A O 1
ATOM 1402 N N . ALA A 1 182 ? 10.110 -8.937 -5.283 1.00 92.06 182 ALA A N 1
ATOM 1403 C CA . ALA A 1 182 ? 9.960 -8.091 -6.468 1.00 92.06 182 ALA A CA 1
ATOM 1404 C C . ALA A 1 182 ? 11.279 -7.418 -6.895 1.00 92.06 182 ALA A C 1
ATOM 1406 O O . ALA A 1 182 ? 11.482 -7.179 -8.084 1.00 92.06 182 ALA A O 1
ATOM 1407 N N . PHE A 1 183 ? 12.208 -7.189 -5.960 1.00 92.31 183 PHE A N 1
ATOM 1408 C CA . PHE A 1 183 ? 13.544 -6.640 -6.245 1.00 92.31 183 PHE A CA 1
ATOM 1409 C C . PHE A 1 183 ? 14.420 -7.580 -7.077 1.00 92.31 183 PHE A C 1
ATOM 1411 O O . PHE A 1 183 ? 15.389 -7.142 -7.690 1.00 92.31 183 PHE A O 1
ATOM 1418 N N . TYR A 1 184 ? 14.064 -8.862 -7.134 1.00 91.00 184 TYR A N 1
ATOM 1419 C CA . TYR A 1 184 ? 14.759 -9.874 -7.923 1.00 91.00 184 TYR A CA 1
ATOM 1420 C C . TYR A 1 184 ? 14.049 -10.184 -9.245 1.00 91.00 184 TYR A C 1
ATOM 1422 O O . TYR A 1 184 ? 14.458 -11.111 -9.939 1.00 91.00 184 TYR A O 1
ATOM 1430 N N . LEU A 1 185 ? 12.999 -9.436 -9.611 1.00 86.06 185 LEU A N 1
ATOM 1431 C CA . LEU A 1 185 ? 12.305 -9.586 -10.890 1.00 86.06 185 LEU A CA 1
ATOM 1432 C C . LEU A 1 185 ? 12.779 -8.551 -11.921 1.00 86.06 185 LEU A C 1
ATOM 1434 O O . LEU A 1 185 ? 12.387 -7.376 -11.842 1.00 86.06 185 LEU A O 1
ATOM 1438 N N . PRO A 1 186 ? 13.535 -8.977 -12.951 1.00 78.81 186 PRO A N 1
ATOM 1439 C CA . PRO A 1 186 ? 13.889 -8.110 -14.065 1.00 78.81 186 PRO A CA 1
ATOM 1440 C C . PRO A 1 186 ? 12.636 -7.602 -14.788 1.00 78.81 186 PRO A C 1
ATOM 1442 O O . PRO A 1 186 ? 11.677 -8.342 -14.997 1.00 78.81 186 PRO A O 1
ATOM 1445 N N . GLY A 1 187 ? 12.651 -6.337 -15.212 1.00 74.19 187 GLY A N 1
ATOM 1446 C CA . GLY A 1 187 ? 11.543 -5.736 -15.967 1.00 74.19 187 GLY A CA 1
ATOM 1447 C C . GLY A 1 187 ? 10.394 -5.185 -15.117 1.00 74.19 187 GLY A C 1
ATOM 1448 O O . GLY A 1 187 ? 9.419 -4.685 -15.678 1.00 74.19 187 GLY A O 1
ATOM 1449 N N . THR A 1 188 ? 10.512 -5.225 -13.789 1.00 81.12 188 THR A N 1
ATOM 1450 C CA . THR A 1 188 ? 9.648 -4.473 -12.866 1.00 81.12 188 THR A CA 1
ATOM 1451 C C . THR A 1 188 ? 10.347 -3.197 -12.391 1.00 81.12 188 THR A C 1
ATOM 1453 O O . THR A 1 188 ? 11.569 -3.086 -12.491 1.00 81.12 188 THR A O 1
ATOM 1456 N N . VAL A 1 189 ? 9.588 -2.239 -11.844 1.00 78.94 189 VAL A N 1
ATOM 1457 C CA . VAL A 1 189 ? 10.164 -1.021 -11.236 1.00 78.94 189 VAL A CA 1
ATOM 1458 C C . VAL A 1 189 ? 11.123 -1.351 -10.086 1.00 78.94 189 VAL A C 1
ATOM 1460 O O . VAL A 1 189 ? 12.175 -0.734 -9.965 1.00 78.94 189 VAL A O 1
ATOM 1463 N N . PHE A 1 190 ? 10.818 -2.396 -9.313 1.00 82.31 190 PHE A N 1
ATOM 1464 C CA . PHE A 1 190 ? 11.626 -2.840 -8.178 1.00 82.31 190 PHE A CA 1
ATOM 1465 C C . PHE A 1 190 ? 12.988 -3.406 -8.586 1.00 82.31 190 PHE A C 1
ATOM 1467 O O . PHE A 1 190 ? 13.961 -3.218 -7.861 1.00 82.31 190 PHE A O 1
ATOM 1474 N N . GLY A 1 191 ? 13.090 -4.046 -9.757 1.00 81.44 191 GLY A N 1
ATOM 1475 C CA . GLY A 1 191 ? 14.355 -4.599 -10.253 1.00 81.44 191 GLY A CA 1
ATOM 1476 C C . GLY A 1 191 ? 15.435 -3.544 -10.536 1.00 81.44 191 GLY A C 1
ATOM 1477 O O . GLY A 1 191 ? 16.604 -3.893 -10.672 1.00 81.44 191 GLY A O 1
ATOM 1478 N N . GLY A 1 192 ? 15.063 -2.261 -10.624 1.00 81.19 192 GLY A N 1
ATOM 1479 C CA . GLY A 1 192 ? 15.995 -1.137 -10.758 1.00 81.19 192 GLY A CA 1
ATOM 1480 C C . GLY A 1 192 ? 16.329 -0.426 -9.442 1.00 81.19 192 GLY A C 1
ATOM 1481 O O . GLY A 1 192 ? 17.037 0.580 -9.465 1.00 81.19 192 GLY A O 1
ATOM 1482 N N . TRP A 1 193 ? 15.801 -0.887 -8.305 1.00 84.38 193 TRP A N 1
ATOM 1483 C CA . TRP A 1 193 ? 15.887 -0.196 -7.016 1.00 84.38 193 TRP A CA 1
ATOM 1484 C C . TRP A 1 193 ? 16.786 -0.918 -6.012 1.00 84.38 193 TRP A C 1
ATOM 1486 O O . TRP A 1 193 ? 16.983 -2.128 -6.070 1.00 84.38 193 TRP A O 1
ATOM 1496 N N . ASN A 1 194 ? 17.295 -0.171 -5.027 1.00 87.44 194 ASN A N 1
ATOM 1497 C CA . ASN A 1 194 ? 17.937 -0.760 -3.854 1.00 87.44 194 ASN A CA 1
ATOM 1498 C C . ASN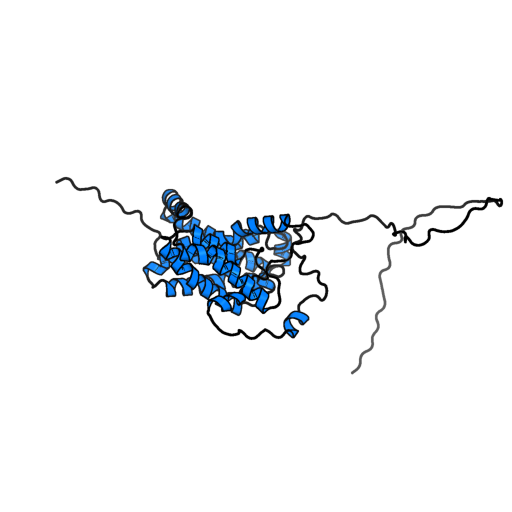 A 1 194 ? 16.891 -1.032 -2.762 1.00 87.44 194 ASN A C 1
ATOM 1500 O O . ASN A 1 194 ? 16.101 -0.150 -2.415 1.00 87.44 194 ASN A O 1
ATOM 1504 N N . PHE A 1 195 ? 16.920 -2.241 -2.198 1.00 89.00 195 PHE A N 1
ATOM 1505 C CA . PHE A 1 195 ? 15.967 -2.669 -1.178 1.00 89.00 195 PHE A CA 1
ATOM 1506 C C . PHE A 1 195 ? 16.023 -1.824 0.099 1.00 89.00 195 PHE A C 1
ATOM 1508 O O . PHE A 1 195 ? 14.975 -1.472 0.631 1.00 89.00 195 PHE A O 1
ATOM 1515 N N . LEU A 1 196 ? 17.210 -1.465 0.601 1.00 90.12 196 LEU A N 1
ATOM 1516 C CA . LEU A 1 196 ? 17.329 -0.819 1.914 1.00 90.12 196 LEU A CA 1
ATOM 1517 C C . LEU A 1 196 ? 16.706 0.594 1.948 1.00 90.12 196 LEU A C 1
ATOM 1519 O O . LEU A 1 196 ? 15.899 0.851 2.844 1.00 90.12 196 LEU A O 1
ATOM 1523 N N . PRO A 1 197 ? 16.993 1.506 0.995 1.00 87.75 197 PRO A N 1
ATOM 1524 C CA . PRO A 1 197 ? 16.314 2.800 0.933 1.00 87.75 197 PRO A CA 1
ATOM 1525 C C . PRO A 1 197 ? 14.798 2.672 0.758 1.00 87.75 197 PRO A C 1
ATOM 1527 O O . PRO A 1 197 ? 14.050 3.397 1.413 1.00 87.75 197 PRO A O 1
ATOM 1530 N N . PHE A 1 198 ? 14.337 1.726 -0.070 1.00 89.69 198 PHE A N 1
ATOM 1531 C CA . PHE A 1 198 ? 12.910 1.437 -0.210 1.00 89.69 198 PHE A CA 1
ATOM 1532 C C . PHE A 1 198 ? 12.295 0.981 1.114 1.00 89.69 198 PHE A C 1
ATOM 1534 O O . PHE A 1 198 ? 11.267 1.508 1.526 1.00 89.69 198 PHE A O 1
ATOM 1541 N N . PHE A 1 199 ? 12.933 0.034 1.798 1.00 93.00 199 PHE A N 1
ATOM 1542 C CA . PHE A 1 199 ? 12.455 -0.525 3.055 1.00 93.00 199 PHE A CA 1
ATOM 1543 C C . PHE A 1 199 ? 12.302 0.562 4.124 1.00 93.00 199 PHE A C 1
ATOM 1545 O O . PHE A 1 199 ? 11.251 0.664 4.758 1.00 93.00 199 PHE A O 1
ATOM 1552 N N . LEU A 1 200 ? 13.314 1.419 4.287 1.00 91.75 200 LEU A N 1
ATOM 1553 C CA . LEU A 1 200 ? 13.266 2.532 5.237 1.00 91.75 200 LEU A CA 1
ATOM 1554 C C . LEU A 1 200 ? 12.174 3.543 4.871 1.00 91.75 200 LEU A C 1
ATOM 1556 O O . LEU A 1 200 ? 11.390 3.931 5.740 1.00 91.75 200 LEU A O 1
ATOM 1560 N N . GLY A 1 201 ? 12.071 3.919 3.593 1.00 90.56 201 GLY A N 1
ATOM 1561 C CA . GLY A 1 201 ? 11.009 4.798 3.106 1.00 90.56 201 GLY A CA 1
ATOM 1562 C C . GLY A 1 201 ? 9.616 4.217 3.352 1.00 90.56 201 GLY A C 1
ATOM 1563 O O . GLY A 1 201 ? 8.737 4.908 3.862 1.00 90.56 201 GLY A O 1
ATOM 1564 N N . ASN A 1 202 ? 9.425 2.922 3.094 1.00 93.00 202 ASN A N 1
ATOM 1565 C CA . ASN A 1 202 ? 8.173 2.211 3.340 1.00 93.00 202 ASN A CA 1
ATOM 1566 C C . ASN A 1 202 ? 7.776 2.226 4.825 1.00 93.00 202 ASN A C 1
ATOM 1568 O O . ASN A 1 202 ? 6.615 2.479 5.164 1.00 93.00 202 ASN A O 1
ATOM 1572 N N . VAL A 1 203 ? 8.739 2.001 5.725 1.00 95.69 203 VAL A N 1
ATOM 1573 C CA . VAL A 1 203 ? 8.513 2.076 7.176 1.00 95.69 203 VAL A CA 1
ATOM 1574 C C . VAL A 1 203 ? 8.061 3.477 7.581 1.00 95.69 203 VAL A C 1
ATOM 1576 O O . VAL A 1 203 ? 7.044 3.619 8.263 1.00 95.69 203 VAL A O 1
ATOM 1579 N N . VAL A 1 204 ? 8.759 4.514 7.114 1.00 93.56 204 VAL A N 1
ATOM 1580 C CA . VAL A 1 204 ? 8.413 5.918 7.384 1.00 93.56 204 VAL A CA 1
ATOM 1581 C C . VAL A 1 204 ? 7.009 6.244 6.878 1.00 93.56 204 VAL A C 1
ATOM 1583 O O . VAL A 1 204 ? 6.180 6.747 7.636 1.00 93.56 204 VAL A O 1
ATOM 1586 N N . LEU A 1 205 ? 6.705 5.914 5.624 1.00 93.19 205 LEU A N 1
ATOM 1587 C CA . LEU A 1 205 ? 5.399 6.165 5.014 1.00 93.19 205 LEU A CA 1
ATOM 1588 C C . LEU A 1 205 ? 4.268 5.461 5.773 1.00 93.19 205 LEU A C 1
ATOM 1590 O O . LEU A 1 205 ? 3.201 6.045 5.980 1.00 93.19 205 LEU A O 1
ATOM 1594 N N . THR A 1 206 ? 4.511 4.243 6.258 1.00 96.62 206 THR A N 1
ATOM 1595 C CA . THR A 1 206 ? 3.532 3.500 7.061 1.00 96.62 206 THR A CA 1
ATOM 1596 C C . THR A 1 206 ? 3.298 4.148 8.427 1.00 96.62 206 THR A C 1
ATOM 1598 O O . THR A 1 206 ? 2.161 4.228 8.904 1.00 96.62 206 THR A O 1
ATOM 1601 N N . VAL A 1 207 ? 4.343 4.680 9.058 1.00 96.38 207 VAL A N 1
ATOM 1602 C CA . VAL A 1 207 ? 4.199 5.476 10.283 1.00 96.38 207 VAL A CA 1
ATOM 1603 C C . VAL A 1 207 ? 3.407 6.762 10.015 1.00 96.38 207 VAL A C 1
ATOM 1605 O O . VAL A 1 207 ? 2.548 7.109 10.822 1.00 96.38 207 VAL A O 1
ATOM 1608 N N . LEU A 1 208 ? 3.621 7.431 8.877 1.00 93.94 208 LEU A N 1
ATOM 1609 C CA . LEU A 1 208 ? 2.939 8.683 8.514 1.00 93.94 208 LEU A CA 1
ATOM 1610 C C . LEU A 1 208 ? 1.450 8.508 8.195 1.00 93.94 208 LEU A C 1
ATOM 1612 O O . LEU A 1 208 ? 0.626 9.335 8.585 1.00 93.94 208 LEU A O 1
ATOM 1616 N N . VAL A 1 209 ? 1.073 7.429 7.514 1.00 96.06 209 VAL A N 1
ATOM 1617 C CA . VAL A 1 209 ? -0.332 7.151 7.163 1.00 96.06 209 VAL A CA 1
ATOM 1618 C C . VAL A 1 209 ? -1.132 6.571 8.338 1.00 96.06 209 VAL A C 1
ATOM 1620 O O . VAL A 1 209 ? -2.358 6.684 8.382 1.00 96.06 209 VAL A O 1
ATOM 1623 N N . THR A 1 210 ? -0.461 5.993 9.338 1.00 97.56 210 THR A N 1
ATOM 1624 C CA . THR A 1 210 ? -1.099 5.462 10.552 1.00 97.56 210 THR A CA 1
ATOM 1625 C C . THR A 1 210 ? -2.007 6.489 11.259 1.00 97.56 210 THR A C 1
ATOM 1627 O O . THR A 1 210 ? -3.180 6.175 11.500 1.00 97.56 210 THR A O 1
ATOM 1630 N N . PRO A 1 211 ? -1.555 7.720 11.585 1.00 96.62 211 PRO A N 1
ATOM 1631 C CA . PRO A 1 211 ? -2.412 8.735 12.189 1.00 96.62 211 PRO A CA 1
ATOM 1632 C C . PRO A 1 211 ? -3.508 9.242 11.245 1.00 96.62 211 PRO A C 1
ATOM 1634 O O . PRO A 1 211 ? -4.594 9.539 11.738 1.00 96.62 211 PRO A O 1
ATOM 1637 N N . VAL A 1 212 ? -3.290 9.290 9.923 1.00 95.75 212 VAL A N 1
ATOM 1638 C CA . VAL A 1 212 ? -4.344 9.631 8.941 1.00 95.75 212 VAL A CA 1
ATOM 1639 C C . VAL A 1 212 ? -5.526 8.683 9.109 1.00 95.75 212 VAL A C 1
ATOM 1641 O O . VAL A 1 212 ? -6.662 9.112 9.310 1.00 95.75 212 VAL A O 1
ATOM 1644 N N . PHE A 1 213 ? -5.254 7.380 9.085 1.00 97.31 213 PHE A N 1
ATOM 1645 C CA . PHE A 1 213 ? -6.269 6.349 9.254 1.00 97.31 213 PHE A CA 1
ATOM 1646 C C . PHE A 1 213 ? -7.002 6.470 10.601 1.00 97.31 213 PHE A C 1
ATOM 1648 O O . PHE A 1 213 ? -8.234 6.454 10.654 1.00 97.31 213 PHE A O 1
ATOM 1655 N N . ASN A 1 214 ? -6.254 6.655 11.693 1.00 97.00 214 ASN A N 1
ATOM 1656 C CA . ASN A 1 214 ? -6.829 6.776 13.033 1.00 97.00 214 ASN A CA 1
ATOM 1657 C C . ASN A 1 214 ? -7.711 8.033 13.173 1.00 97.00 214 ASN A C 1
ATOM 1659 O O . ASN A 1 214 ? -8.789 7.974 13.761 1.00 97.00 214 ASN A O 1
ATOM 1663 N N . ARG A 1 215 ? -7.275 9.175 12.626 1.00 95.38 215 ARG A N 1
ATOM 1664 C CA . ARG A 1 215 ? -7.977 10.469 12.729 1.00 95.38 215 ARG A CA 1
ATOM 1665 C C . ARG A 1 215 ? -9.167 10.596 11.779 1.00 95.38 215 ARG A C 1
ATOM 1667 O O . ARG A 1 215 ? -10.028 11.434 12.017 1.00 95.38 215 ARG A O 1
ATOM 1674 N N . THR A 1 216 ? -9.244 9.756 10.749 1.00 94.50 216 THR A N 1
ATOM 1675 C CA . THR A 1 216 ? -10.377 9.682 9.807 1.00 94.50 216 THR A CA 1
ATOM 1676 C C . THR A 1 216 ? -11.404 8.613 10.201 1.00 94.50 216 THR A C 1
ATOM 1678 O O . THR A 1 216 ? -12.234 8.204 9.392 1.00 94.50 216 THR A O 1
ATOM 1681 N N . GLY A 1 217 ? -11.360 8.135 11.452 1.00 93.62 217 GLY A N 1
ATOM 1682 C CA . GLY A 1 217 ? -12.328 7.171 11.982 1.00 93.62 217 GLY A CA 1
ATOM 1683 C C . GLY A 1 217 ? -12.198 5.765 11.389 1.00 93.62 217 GLY A C 1
ATOM 1684 O O . GLY A 1 217 ? -13.182 5.032 11.333 1.00 93.62 217 GLY A O 1
ATOM 1685 N N . GLY A 1 218 ? -11.005 5.383 10.921 1.00 95.06 218 GLY A N 1
ATOM 1686 C CA . GLY A 1 218 ? -10.762 4.085 10.289 1.00 95.06 218 GLY A CA 1
ATOM 1687 C C . GLY A 1 218 ? -11.186 4.016 8.819 1.00 95.06 218 GLY A C 1
ATOM 1688 O O . GLY A 1 218 ? -11.459 2.916 8.320 1.00 95.06 218 GLY A O 1
ATOM 1689 N N . SER A 1 219 ? -11.252 5.167 8.141 1.00 97.75 219 SER A N 1
ATOM 1690 C CA . SER A 1 219 ? -11.499 5.272 6.701 1.00 97.75 219 SER A CA 1
ATOM 1691 C C . SER A 1 219 ? -10.463 4.498 5.889 1.00 97.75 219 SER A C 1
ATOM 1693 O O . SER A 1 219 ? -9.266 4.577 6.158 1.00 97.75 219 SER A O 1
ATOM 1695 N N . LEU A 1 220 ? -10.929 3.769 4.875 1.00 98.12 220 LEU A N 1
ATOM 1696 C CA . LEU A 1 220 ? -10.055 3.126 3.889 1.00 98.12 220 LEU A CA 1
ATOM 1697 C C . LEU A 1 220 ? -9.754 4.034 2.695 1.00 98.12 220 LEU A C 1
ATOM 1699 O O . LEU A 1 220 ? -8.718 3.868 2.064 1.00 98.12 220 LEU A O 1
ATOM 1703 N N . LEU A 1 221 ? -10.605 5.030 2.432 1.00 97.88 221 LEU A N 1
ATOM 1704 C CA . LEU A 1 221 ? -10.431 5.956 1.314 1.00 97.88 221 LEU A CA 1
ATOM 1705 C C . LEU A 1 221 ? -9.116 6.736 1.422 1.00 97.88 221 LEU A C 1
ATOM 1707 O O . LEU A 1 221 ? -8.369 6.831 0.455 1.00 97.88 221 LEU A O 1
ATOM 1711 N N . TRP A 1 222 ? -8.813 7.283 2.601 1.00 97.50 222 TRP A N 1
ATOM 1712 C CA . TRP A 1 222 ? -7.653 8.161 2.770 1.00 97.50 222 TRP A CA 1
ATOM 1713 C C . TRP A 1 222 ? -6.304 7.443 2.657 1.00 97.50 222 TRP A C 1
ATOM 1715 O O . TRP A 1 222 ? -5.453 7.950 1.929 1.00 97.50 222 TRP A O 1
ATOM 1725 N N . PRO A 1 223 ? -6.080 6.270 3.283 1.00 97.69 223 PRO A N 1
ATOM 1726 C CA . PRO A 1 223 ? -4.871 5.489 3.026 1.00 97.69 223 PRO A CA 1
ATOM 1727 C C . PRO A 1 223 ? -4.745 5.018 1.577 1.00 97.69 223 PRO A C 1
ATOM 1729 O O . PRO A 1 223 ? -3.642 5.017 1.045 1.00 97.69 223 PRO A O 1
ATOM 1732 N N . MET A 1 224 ? -5.860 4.676 0.923 1.00 98.06 224 MET A N 1
ATOM 1733 C CA . MET A 1 224 ? -5.873 4.320 -0.499 1.00 98.06 224 MET A CA 1
ATOM 1734 C C . MET A 1 224 ? -5.430 5.479 -1.384 1.00 98.06 224 MET A C 1
ATOM 1736 O O . MET A 1 224 ? -4.586 5.291 -2.253 1.00 98.06 224 MET A O 1
ATOM 1740 N N . LEU A 1 225 ? -5.938 6.687 -1.134 1.00 97.00 225 LEU A N 1
ATOM 1741 C CA . LEU A 1 225 ? -5.499 7.890 -1.841 1.00 97.00 225 LEU A CA 1
ATOM 1742 C C . LEU A 1 225 ? -4.042 8.239 -1.526 1.00 97.00 225 LEU A C 1
ATOM 1744 O O . LEU A 1 225 ? -3.296 8.569 -2.441 1.00 97.00 225 LEU A O 1
ATOM 1748 N N . PHE A 1 226 ? -3.625 8.131 -0.261 1.00 96.12 226 PHE A N 1
ATOM 1749 C CA . PHE A 1 226 ? -2.229 8.305 0.148 1.00 96.12 226 PHE A CA 1
ATOM 1750 C C . PHE A 1 226 ? -1.320 7.369 -0.650 1.00 96.12 226 PHE A C 1
ATOM 1752 O O . PHE A 1 226 ? -0.366 7.824 -1.267 1.00 96.12 226 PHE A O 1
ATOM 1759 N N . HIS A 1 227 ? -1.650 6.079 -0.704 1.00 95.94 227 HIS A N 1
ATOM 1760 C CA . HIS A 1 227 ? -0.866 5.086 -1.424 1.00 95.94 227 HIS A CA 1
ATOM 1761 C C . HIS A 1 227 ? -0.889 5.334 -2.936 1.00 95.94 227 HIS A C 1
ATOM 1763 O O . HIS A 1 227 ? 0.162 5.321 -3.566 1.00 95.94 227 HIS A O 1
ATOM 1769 N N . TRP A 1 228 ? -2.047 5.658 -3.518 1.00 95.00 228 TRP A N 1
ATOM 1770 C CA . TRP A 1 228 ? -2.129 6.019 -4.934 1.00 95.00 228 TRP A CA 1
ATOM 1771 C C . TRP A 1 228 ? -1.196 7.181 -5.282 1.00 95.00 228 TRP A C 1
ATOM 1773 O O . TRP A 1 228 ? -0.491 7.101 -6.282 1.00 95.00 228 TRP A O 1
ATOM 1783 N N . GLN A 1 229 ? -1.121 8.215 -4.435 1.00 92.75 229 GLN A N 1
ATOM 1784 C CA . GLN A 1 229 ? -0.204 9.338 -4.648 1.00 92.75 229 GLN A CA 1
ATOM 1785 C C . GLN A 1 229 ? 1.270 8.926 -4.634 1.00 92.75 229 GLN A C 1
ATOM 1787 O O . GLN A 1 229 ? 2.060 9.544 -5.336 1.00 92.75 229 GLN A O 1
ATOM 1792 N N . LEU A 1 230 ? 1.646 7.882 -3.891 1.00 89.94 230 LEU A N 1
ATOM 1793 C CA . LEU A 1 230 ? 3.026 7.387 -3.856 1.00 89.94 230 LEU A CA 1
ATOM 1794 C C . LEU A 1 230 ? 3.446 6.658 -5.135 1.00 89.94 230 LEU A C 1
ATOM 1796 O O . LEU A 1 230 ? 4.633 6.611 -5.438 1.00 89.94 230 LEU A O 1
ATOM 1800 N N . ILE A 1 231 ? 2.490 6.081 -5.863 1.00 88.94 231 ILE A N 1
ATOM 1801 C CA . ILE A 1 231 ? 2.742 5.293 -7.080 1.00 88.94 231 ILE A CA 1
ATOM 1802 C C . ILE A 1 231 ? 2.191 5.967 -8.342 1.00 88.94 231 ILE A C 1
ATOM 1804 O O . ILE A 1 231 ? 2.090 5.344 -9.399 1.00 88.94 231 ILE A O 1
ATOM 1808 N N . ASN A 1 232 ? 1.782 7.230 -8.233 1.00 88.75 232 ASN A N 1
ATOM 1809 C CA . ASN A 1 232 ? 1.160 7.957 -9.325 1.00 88.75 232 ASN A CA 1
ATOM 1810 C C . ASN A 1 232 ? 2.224 8.305 -10.386 1.00 88.75 232 ASN A C 1
ATOM 1812 O O . ASN A 1 232 ? 3.146 9.066 -10.083 1.00 88.75 232 ASN A O 1
ATOM 1816 N N . PRO A 1 233 ? 2.094 7.818 -11.638 1.00 82.12 233 PRO A N 1
ATOM 1817 C CA . PRO A 1 233 ? 3.087 8.043 -12.695 1.00 82.12 233 PRO A CA 1
ATOM 1818 C C . PRO A 1 233 ? 3.180 9.510 -13.142 1.00 82.12 233 PRO A C 1
ATOM 1820 O O . PRO A 1 233 ? 4.041 9.854 -13.945 1.00 82.12 233 PRO A O 1
ATOM 1823 N N . PHE A 1 234 ? 2.271 10.366 -12.669 1.00 82.81 234 PHE A N 1
ATOM 1824 C CA . PHE A 1 234 ? 2.253 11.790 -12.975 1.00 82.81 234 PHE A CA 1
ATOM 1825 C C . PHE A 1 234 ? 3.354 12.571 -12.237 1.00 82.81 234 PHE A C 1
ATOM 1827 O O . PHE A 1 234 ? 3.808 13.607 -12.731 1.00 82.81 234 PHE A O 1
ATOM 1834 N N . TRP A 1 235 ? 3.796 12.085 -11.069 1.00 81.62 235 TRP A N 1
ATOM 1835 C CA . TRP A 1 235 ? 4.850 12.742 -10.298 1.00 81.62 235 TRP A CA 1
ATOM 1836 C C . TRP A 1 235 ? 6.232 12.417 -10.871 1.00 81.62 235 TRP A C 1
ATOM 1838 O O . TRP A 1 235 ? 6.502 11.263 -11.216 1.00 81.62 235 TRP A O 1
ATOM 1848 N N . PRO A 1 236 ? 7.115 13.423 -11.000 1.00 66.88 236 PRO A N 1
ATOM 1849 C CA . PRO A 1 236 ? 8.433 13.220 -11.578 1.00 66.88 236 PRO A CA 1
ATOM 1850 C C . PRO A 1 236 ? 9.269 12.322 -10.664 1.00 66.88 236 PRO A C 1
ATOM 1852 O O . PRO A 1 236 ? 9.352 12.575 -9.466 1.00 66.88 236 PRO A O 1
ATOM 1855 N N . ASP A 1 237 ? 9.879 11.289 -11.250 1.00 62.69 237 ASP A N 1
ATOM 1856 C CA . ASP A 1 237 ? 10.839 10.392 -10.593 1.00 62.69 237 ASP A CA 1
ATOM 1857 C C . ASP A 1 237 ? 10.422 9.999 -9.162 1.00 62.69 237 ASP A C 1
ATOM 1859 O O . ASP A 1 237 ? 11.128 10.313 -8.208 1.00 62.69 237 ASP A O 1
ATOM 1863 N N . ALA A 1 238 ? 9.258 9.345 -9.014 1.00 57.19 238 ALA A N 1
ATOM 1864 C CA . ALA A 1 238 ? 8.717 8.868 -7.735 1.00 57.19 238 ALA A CA 1
ATOM 1865 C C . ALA A 1 238 ? 9.563 7.719 -7.157 1.00 57.19 238 ALA A C 1
ATOM 1867 O O . ALA A 1 238 ? 9.147 6.559 -7.096 1.00 57.19 238 ALA A O 1
ATOM 1868 N N . GLN A 1 239 ? 10.797 8.036 -6.781 1.00 64.94 239 GLN A N 1
ATOM 1869 C CA . GLN A 1 239 ? 11.731 7.068 -6.253 1.00 64.94 239 GLN A CA 1
ATOM 1870 C C . GLN A 1 239 ? 11.482 6.888 -4.756 1.00 64.94 239 GLN A C 1
ATOM 1872 O O . GLN A 1 239 ? 11.316 7.873 -4.029 1.00 64.94 239 GLN A O 1
ATOM 1877 N N . PRO A 1 240 ? 11.527 5.649 -4.245 1.00 58.97 240 PRO A N 1
ATOM 1878 C CA . PRO A 1 240 ? 11.222 5.366 -2.845 1.00 58.97 240 PRO A CA 1
ATOM 1879 C C . PRO A 1 240 ? 12.085 6.137 -1.846 1.00 58.97 240 PRO A C 1
ATOM 1881 O O . PRO A 1 240 ? 11.650 6.409 -0.726 1.00 58.97 240 PRO A O 1
ATOM 1884 N N . TRP A 1 241 ? 13.314 6.487 -2.234 1.00 66.38 241 TRP A N 1
ATOM 1885 C CA . TRP A 1 241 ? 14.231 7.206 -1.361 1.00 66.38 241 TRP A CA 1
ATOM 1886 C C . TRP A 1 241 ? 13.851 8.668 -1.150 1.00 66.38 241 TRP A C 1
ATOM 1888 O O . TRP A 1 241 ? 14.219 9.192 -0.110 1.00 66.38 241 TRP A O 1
ATOM 1898 N N . ASP A 1 242 ? 13.067 9.318 -2.016 1.00 66.62 242 ASP A N 1
ATOM 1899 C CA . ASP A 1 242 ? 12.703 10.744 -1.856 1.00 66.62 242 ASP A CA 1
ATOM 1900 C C . ASP A 1 242 ? 11.887 11.026 -0.584 1.00 66.62 242 ASP A C 1
ATOM 1902 O O . ASP A 1 242 ? 11.804 12.157 -0.104 1.00 66.62 242 ASP A O 1
ATOM 1906 N N . THR A 1 243 ? 11.378 9.965 0.040 1.00 66.00 243 THR A N 1
ATOM 1907 C CA . THR A 1 243 ? 10.804 9.963 1.387 1.00 66.00 243 THR A CA 1
ATOM 1908 C C . THR A 1 243 ? 11.747 10.474 2.482 1.00 66.00 243 THR A C 1
ATOM 1910 O O . THR A 1 243 ? 11.256 10.870 3.536 1.00 66.00 243 THR A O 1
ATOM 1913 N N . TRP A 1 244 ? 13.067 10.558 2.261 1.00 67.06 244 TRP A N 1
ATOM 1914 C CA . TRP A 1 244 ? 13.991 11.210 3.206 1.00 67.06 244 TRP A CA 1
ATOM 1915 C C . TRP A 1 244 ? 13.626 12.684 3.459 1.00 67.06 244 TRP A C 1
ATOM 1917 O O . TRP A 1 244 ? 13.842 13.203 4.553 1.00 67.06 244 TRP A O 1
ATOM 1927 N N . ILE A 1 245 ? 12.996 13.354 2.487 1.00 73.62 245 ILE A N 1
ATOM 1928 C CA . ILE A 1 245 ? 12.486 14.725 2.640 1.00 73.62 245 ILE A CA 1
ATOM 1929 C C . ILE A 1 245 ? 11.412 14.778 3.739 1.00 73.62 245 ILE A C 1
ATOM 1931 O O . ILE A 1 245 ? 11.340 15.743 4.498 1.00 73.62 245 ILE A O 1
ATOM 1935 N N . LEU A 1 246 ? 10.614 13.713 3.881 1.00 66.69 246 LEU A N 1
ATOM 1936 C CA . LEU A 1 246 ? 9.573 13.599 4.907 1.00 66.69 246 LEU A CA 1
ATOM 1937 C C . LEU A 1 246 ? 10.134 13.336 6.312 1.00 66.69 246 LEU A C 1
ATOM 1939 O O . LEU A 1 246 ? 9.408 13.517 7.288 1.00 66.69 246 LEU A O 1
ATOM 1943 N N . THR A 1 247 ? 11.396 12.916 6.439 1.00 60.38 247 THR A N 1
ATOM 1944 C CA . THR A 1 247 ? 12.046 12.684 7.740 1.00 60.38 247 THR A CA 1
ATOM 1945 C C . THR A 1 247 ? 12.884 13.870 8.218 1.00 60.38 247 THR A C 1
ATOM 1947 O O . THR A 1 247 ? 13.419 13.818 9.323 1.00 60.38 247 THR A O 1
ATOM 1950 N N . GLY A 1 248 ? 12.998 14.943 7.423 1.00 48.53 248 GLY A N 1
ATOM 1951 C CA . GLY A 1 248 ? 13.778 16.139 7.770 1.00 48.53 248 GLY A CA 1
ATOM 1952 C C . GLY A 1 248 ? 15.296 15.915 7.823 1.00 48.53 248 GLY A C 1
ATOM 1953 O O . GLY A 1 248 ? 16.024 16.787 8.293 1.00 48.53 248 GLY A O 1
ATOM 1954 N N . GLY A 1 249 ? 15.788 14.759 7.365 1.00 39.38 249 GLY A N 1
ATOM 1955 C CA . GLY A 1 249 ? 17.210 14.427 7.380 1.00 39.38 249 GLY A CA 1
ATOM 1956 C C . GLY A 1 249 ? 17.956 15.108 6.240 1.00 39.38 249 GLY A C 1
ATOM 1957 O O . GLY A 1 249 ? 17.624 14.924 5.076 1.00 39.38 249 GLY A O 1
ATOM 1958 N N . THR A 1 250 ? 18.999 15.875 6.536 1.00 40.03 250 THR A N 1
ATOM 1959 C CA . THR A 1 250 ? 19.917 16.366 5.509 1.00 40.03 250 THR A CA 1
ATOM 1960 C C . THR A 1 250 ? 20.705 15.196 4.905 1.00 40.03 250 THR A C 1
ATOM 1962 O O . THR A 1 250 ? 21.428 14.488 5.596 1.00 40.03 250 THR A O 1
ATOM 1965 N N . ALA A 1 251 ? 20.573 15.020 3.588 1.00 41.62 251 ALA A N 1
ATOM 1966 C CA . ALA A 1 251 ? 21.476 14.266 2.718 1.00 41.62 251 ALA A CA 1
ATOM 1967 C C . ALA A 1 251 ? 21.743 12.789 3.086 1.00 41.62 251 ALA A C 1
ATOM 1969 O O . ALA A 1 251 ? 22.802 12.432 3.608 1.00 41.62 251 ALA A O 1
ATOM 1970 N N . ALA A 1 252 ? 20.891 11.886 2.589 1.00 40.97 252 ALA A N 1
ATOM 1971 C CA . ALA A 1 252 ? 21.442 10.651 2.040 1.00 40.97 252 ALA A CA 1
ATOM 1972 C C . ALA A 1 252 ? 22.347 11.059 0.864 1.00 40.97 252 ALA A C 1
ATOM 1974 O O . ALA A 1 252 ? 21.880 11.604 -0.137 1.00 40.97 252 ALA A O 1
ATOM 1975 N N . ARG A 1 253 ? 23.662 10.908 1.053 1.00 40.22 253 ARG A N 1
ATOM 1976 C CA . ARG A 1 253 ? 24.714 11.198 0.069 1.00 40.22 253 ARG A CA 1
ATOM 1977 C C . ARG A 1 253 ? 24.258 10.755 -1.325 1.00 40.22 253 ARG A C 1
ATOM 1979 O O . ARG A 1 253 ? 23.821 9.613 -1.466 1.00 40.22 253 ARG A O 1
ATOM 1986 N N . LYS A 1 254 ? 24.388 11.635 -2.333 1.00 37.69 254 LYS A N 1
ATOM 1987 C CA . LYS A 1 254 ? 24.221 11.264 -3.750 1.00 37.69 254 LYS A CA 1
ATOM 1988 C C . LYS A 1 254 ? 24.944 9.931 -3.967 1.00 37.69 254 LYS A C 1
ATOM 1990 O O . LYS A 1 254 ? 26.154 9.887 -3.723 1.00 37.69 254 LYS A O 1
ATOM 1995 N N . PRO A 1 255 ? 24.260 8.856 -4.378 1.00 39.09 255 PRO A N 1
ATOM 1996 C CA . PRO A 1 255 ? 24.977 7.662 -4.772 1.00 39.09 255 PRO A CA 1
ATOM 1997 C C . PRO A 1 255 ? 25.817 8.043 -6.011 1.00 39.09 255 PRO A C 1
ATOM 1999 O O . PRO A 1 255 ? 25.335 8.754 -6.894 1.00 39.09 255 PRO A O 1
ATOM 2002 N N . ASP A 1 256 ? 27.092 7.645 -6.022 1.00 37.91 256 ASP A N 1
ATOM 2003 C CA . ASP A 1 256 ? 28.135 8.026 -6.994 1.00 37.91 256 ASP A CA 1
ATOM 2004 C C . ASP A 1 256 ? 27.651 8.038 -8.467 1.00 37.91 256 ASP A C 1
ATOM 2006 O O . ASP A 1 256 ? 27.263 6.999 -8.978 1.00 37.91 256 ASP A O 1
ATOM 2010 N N . PRO A 1 257 ? 27.708 9.140 -9.232 1.00 41.22 257 PRO A N 1
ATOM 2011 C CA . PRO A 1 257 ? 27.247 9.159 -10.632 1.00 41.22 257 PRO A CA 1
ATOM 2012 C C . PRO A 1 257 ? 27.860 8.071 -11.548 1.00 41.22 257 PRO A C 1
ATOM 2014 O O . PRO A 1 257 ? 27.310 7.779 -12.616 1.00 41.22 257 PRO A O 1
ATOM 2017 N N . ARG A 1 258 ? 28.955 7.419 -11.133 1.00 35.66 258 ARG A N 1
ATOM 2018 C CA . ARG A 1 258 ? 29.534 6.241 -11.797 1.00 35.66 258 ARG A CA 1
ATOM 2019 C C . ARG A 1 258 ? 28.686 4.961 -11.700 1.00 35.66 258 ARG A C 1
ATOM 2021 O O . ARG A 1 258 ? 28.785 4.129 -12.596 1.00 35.66 258 ARG A O 1
ATOM 2028 N N . TRP A 1 259 ? 27.825 4.788 -10.689 1.00 31.38 259 TRP A N 1
ATOM 2029 C CA . TRP A 1 259 ? 26.934 3.611 -10.610 1.00 31.38 259 TRP A CA 1
ATOM 2030 C C . TRP A 1 259 ? 25.773 3.709 -11.607 1.00 31.38 259 TRP A C 1
ATOM 2032 O O . TRP A 1 259 ? 25.409 2.713 -12.227 1.00 31.38 259 TRP A O 1
ATOM 2042 N N . ALA A 1 260 ? 25.222 4.914 -11.803 1.00 33.47 260 ALA A N 1
ATOM 2043 C CA . ALA A 1 260 ? 24.116 5.142 -12.731 1.00 33.47 260 ALA A CA 1
ATOM 2044 C C . ALA A 1 260 ? 24.569 4.929 -14.183 1.00 33.47 260 ALA A C 1
ATOM 2046 O O . ALA A 1 260 ? 23.880 4.292 -14.968 1.00 33.47 260 ALA A O 1
ATOM 2047 N N . SER A 1 261 ? 25.782 5.366 -14.520 1.00 33.09 261 SER A N 1
ATOM 2048 C CA . SER A 1 261 ? 26.357 5.227 -15.864 1.00 33.09 261 SER A CA 1
ATOM 2049 C C . SER A 1 261 ? 26.876 3.819 -16.194 1.00 33.09 261 SER A C 1
ATOM 2051 O O . SER A 1 261 ? 26.965 3.477 -17.370 1.00 33.09 261 SER A O 1
ATOM 2053 N N . ALA A 1 262 ? 27.171 2.978 -15.195 1.00 33.75 262 ALA A N 1
ATOM 2054 C CA . ALA A 1 262 ? 27.611 1.596 -15.414 1.00 33.75 262 ALA A CA 1
ATOM 2055 C C . ALA A 1 262 ? 26.457 0.616 -15.710 1.00 33.75 262 ALA A C 1
ATOM 2057 O O . ALA A 1 262 ? 26.691 -0.465 -16.254 1.00 33.75 262 ALA A O 1
ATOM 2058 N N . HIS A 1 263 ? 25.218 0.963 -15.341 1.00 35.25 263 HIS A N 1
ATOM 2059 C CA . HIS A 1 263 ? 24.042 0.083 -15.467 1.00 35.25 263 HIS A CA 1
ATOM 2060 C C . HIS A 1 263 ? 22.874 0.703 -16.240 1.00 35.25 263 HIS A C 1
ATOM 2062 O O . HIS A 1 263 ? 21.847 0.054 -16.443 1.00 35.25 263 HIS A O 1
ATOM 2068 N N . GLN A 1 264 ? 23.034 1.930 -16.728 1.00 31.72 264 GLN A N 1
ATOM 2069 C CA . GLN A 1 264 ? 22.130 2.526 -17.695 1.00 31.72 264 GLN A CA 1
ATOM 2070 C C . GLN A 1 264 ? 22.614 2.142 -19.101 1.00 31.72 264 GLN A C 1
ATOM 2072 O O . GLN A 1 264 ? 23.753 2.453 -19.457 1.00 31.72 264 GLN A O 1
ATOM 2077 N N . PRO A 1 265 ? 21.797 1.448 -19.916 1.00 28.28 265 PRO A N 1
ATOM 2078 C CA . PRO A 1 265 ? 22.102 1.266 -21.328 1.00 28.28 265 PRO A CA 1
ATOM 2079 C C . PRO A 1 265 ? 22.362 2.647 -21.933 1.00 28.28 265 PRO A C 1
ATOM 2081 O O . PRO A 1 265 ? 21.533 3.542 -21.781 1.00 28.28 265 PRO A O 1
ATOM 2084 N N . GLN A 1 266 ? 23.505 2.827 -22.600 1.00 32.06 266 GLN A N 1
ATOM 2085 C CA . GLN A 1 266 ? 23.891 4.105 -23.219 1.00 32.06 266 GLN A CA 1
ATOM 2086 C C . GLN A 1 266 ? 22.939 4.562 -24.336 1.00 32.06 266 GLN A C 1
ATOM 2088 O O . GLN A 1 266 ? 23.041 5.679 -24.831 1.00 32.06 266 GLN A O 1
ATOM 2093 N N . ASP A 1 267 ? 21.963 3.734 -24.687 1.00 29.58 267 ASP A N 1
ATOM 2094 C CA . ASP A 1 267 ? 20.835 4.134 -25.498 1.00 29.58 267 ASP A CA 1
ATOM 2095 C C . ASP A 1 267 ? 19.721 4.698 -24.614 1.00 29.58 267 ASP A C 1
ATOM 2097 O O . ASP A 1 267 ? 19.145 3.982 -23.791 1.00 29.58 267 ASP A O 1
ATOM 2101 N N . GLY A 1 268 ? 19.325 5.950 -24.861 1.00 30.05 268 GLY A N 1
ATOM 2102 C CA . GLY A 1 268 ? 18.159 6.636 -24.277 1.00 30.05 268 GLY A CA 1
ATOM 2103 C C . GLY A 1 268 ? 16.791 5.974 -24.540 1.00 30.05 268 GLY A C 1
ATOM 2104 O O . GLY A 1 268 ? 15.761 6.639 -24.549 1.00 30.05 268 GLY A O 1
ATOM 2105 N N . ARG A 1 269 ? 16.750 4.656 -24.748 1.00 29.61 269 ARG A N 1
ATOM 2106 C CA . ARG A 1 269 ? 15.572 3.821 -24.993 1.00 29.61 269 ARG A CA 1
ATOM 2107 C C . ARG A 1 269 ? 14.880 3.330 -23.712 1.00 29.61 269 ARG A C 1
ATOM 2109 O O . ARG A 1 269 ? 13.818 2.722 -23.814 1.00 29.61 269 ARG A O 1
ATOM 2116 N N . VAL A 1 270 ? 15.432 3.572 -22.516 1.00 32.59 270 VAL A N 1
ATOM 2117 C CA . VAL A 1 270 ? 14.842 3.068 -21.252 1.00 32.59 270 VAL A CA 1
ATOM 2118 C C . VAL A 1 270 ? 13.681 3.929 -20.747 1.00 32.59 270 VAL A C 1
ATOM 2120 O O . VAL A 1 270 ? 12.740 3.384 -20.174 1.00 32.59 270 VAL A O 1
ATOM 2123 N N . ALA A 1 271 ? 13.654 5.230 -21.058 1.00 27.88 271 ALA A N 1
ATOM 2124 C CA . ALA A 1 271 ? 12.500 6.085 -20.751 1.00 27.88 271 ALA A CA 1
ATOM 2125 C C . ALA A 1 271 ? 11.212 5.648 -21.489 1.00 27.88 271 ALA A C 1
ATOM 2127 O O . ALA A 1 271 ? 10.109 5.961 -21.053 1.00 27.88 271 ALA A O 1
ATOM 2128 N N . ASN A 1 272 ? 11.345 4.847 -22.554 1.00 26.69 272 ASN A N 1
ATOM 2129 C CA . ASN A 1 272 ? 10.243 4.432 -23.425 1.00 26.69 272 ASN A CA 1
ATOM 2130 C C . ASN A 1 272 ? 9.787 2.978 -23.211 1.00 26.69 272 ASN A C 1
ATOM 2132 O O . ASN A 1 272 ? 9.084 2.418 -24.056 1.00 26.69 272 ASN A O 1
ATOM 2136 N N . ARG A 1 273 ? 10.150 2.325 -22.098 1.00 31.64 273 ARG A N 1
ATOM 2137 C CA . ARG A 1 273 ? 9.757 0.925 -21.842 1.00 31.64 273 ARG A CA 1
ATOM 2138 C C . ARG A 1 273 ? 8.396 0.776 -21.146 1.00 31.64 273 ARG A C 1
ATOM 2140 O O . ARG A 1 273 ? 8.172 -0.183 -20.420 1.00 31.64 273 ARG A O 1
ATOM 2147 N N . TRP A 1 274 ? 7.453 1.662 -21.458 1.00 29.27 274 TRP A N 1
ATOM 2148 C CA . TRP A 1 274 ? 6.015 1.394 -21.335 1.00 29.27 274 TRP A CA 1
ATOM 2149 C C . TRP A 1 274 ? 5.442 0.915 -22.679 1.00 29.27 274 TRP A C 1
ATOM 2151 O O . TRP A 1 274 ? 4.357 1.316 -23.086 1.00 29.27 274 TRP A O 1
ATOM 2161 N N . ARG A 1 275 ? 6.160 0.046 -23.408 1.00 27.11 275 ARG A N 1
ATOM 2162 C CA . ARG A 1 275 ? 5.530 -0.711 -24.497 1.00 27.11 275 ARG A CA 1
ATOM 2163 C C . ARG A 1 275 ? 4.672 -1.796 -23.869 1.00 27.11 275 ARG A C 1
ATOM 2165 O O . ARG A 1 275 ? 5.166 -2.858 -23.502 1.00 27.11 275 ARG A O 1
ATOM 2172 N N . LEU A 1 276 ? 3.379 -1.505 -23.748 1.00 29.70 276 LEU A N 1
ATOM 2173 C CA . LEU A 1 276 ? 2.342 -2.526 -23.679 1.00 29.70 276 LEU A CA 1
ATOM 2174 C C . LEU A 1 276 ? 2.594 -3.485 -24.847 1.00 29.70 276 LEU A C 1
ATOM 2176 O O . LEU A 1 276 ? 2.523 -3.082 -26.007 1.00 29.70 276 LEU A O 1
ATOM 2180 N N . GLY A 1 277 ? 2.983 -4.718 -24.529 1.00 24.48 277 GLY A N 1
ATOM 2181 C CA . GLY A 1 277 ? 3.230 -5.770 -25.504 1.00 24.48 277 GLY A CA 1
ATOM 2182 C C . GLY A 1 277 ? 1.929 -6.188 -26.175 1.00 24.48 277 GLY A C 1
ATOM 2183 O O . GLY A 1 277 ? 1.348 -7.205 -25.817 1.00 24.48 277 GLY A O 1
ATOM 2184 N N . TRP A 1 278 ? 1.478 -5.406 -27.148 1.00 24.64 278 TRP A N 1
ATOM 2185 C CA . TRP A 1 278 ? 0.608 -5.895 -28.204 1.00 24.64 278 TRP A CA 1
ATOM 2186 C C . TRP A 1 278 ? 1.528 -6.456 -29.282 1.00 24.64 278 TRP A C 1
ATOM 2188 O O . TRP A 1 278 ? 2.365 -5.736 -29.830 1.00 24.64 278 TRP A O 1
ATOM 2198 N N . GLY A 1 279 ? 1.439 -7.767 -29.505 1.00 25.48 279 GLY A N 1
ATOM 2199 C CA . GLY A 1 279 ? 2.231 -8.458 -30.514 1.00 25.48 279 GLY A CA 1
ATOM 2200 C C . GLY A 1 279 ? 2.059 -7.792 -31.874 1.00 25.48 279 GLY A C 1
ATOM 2201 O O . GLY A 1 279 ? 0.944 -7.652 -32.367 1.00 25.48 279 GLY A O 1
ATOM 2202 N N . THR A 1 280 ? 3.172 -7.378 -32.468 1.00 27.00 280 THR A N 1
ATOM 2203 C CA . THR A 1 280 ? 3.251 -7.096 -33.899 1.00 27.00 280 THR A CA 1
ATOM 2204 C C . THR A 1 280 ? 3.888 -8.322 -34.544 1.00 27.00 280 THR A C 1
ATOM 2206 O O . THR A 1 280 ? 4.909 -8.825 -34.074 1.00 27.00 280 THR A O 1
ATOM 2209 N N . LEU A 1 281 ? 3.176 -8.873 -35.528 1.00 25.92 281 LEU A N 1
ATOM 2210 C CA . LEU A 1 281 ? 3.597 -9.977 -36.394 1.00 25.92 281 LEU A CA 1
ATOM 2211 C C . LEU A 1 281 ? 4.972 -9.679 -37.028 1.00 25.92 281 LEU A C 1
ATOM 2213 O O . LEU A 1 281 ? 5.317 -8.507 -37.165 1.00 25.92 281 LEU A O 1
ATOM 2217 N N . PRO A 1 282 ? 5.757 -10.698 -37.423 1.00 31.34 282 PRO A N 1
ATOM 2218 C CA . PRO A 1 282 ? 7.065 -10.464 -38.022 1.00 31.34 282 PRO A CA 1
ATOM 2219 C C . PRO A 1 282 ? 6.939 -9.767 -39.383 1.00 31.34 282 PRO A C 1
ATOM 2221 O O . PRO A 1 282 ? 6.271 -10.260 -40.293 1.00 31.34 282 PRO A O 1
ATOM 2224 N N . ASP A 1 283 ? 7.619 -8.628 -39.502 1.00 28.81 283 ASP A N 1
ATOM 2225 C CA . ASP A 1 283 ? 7.793 -7.877 -40.739 1.00 28.81 283 ASP A CA 1
ATOM 2226 C C . ASP A 1 283 ? 8.617 -8.695 -41.743 1.00 28.81 283 ASP A C 1
ATOM 2228 O O . ASP A 1 283 ? 9.789 -9.001 -41.525 1.00 28.81 283 ASP A O 1
ATOM 2232 N N . CYS A 1 284 ? 8.005 -9.026 -42.875 1.00 24.25 284 CYS A N 1
ATOM 2233 C CA . CYS A 1 284 ? 8.690 -9.467 -44.084 1.00 24.25 284 CYS A CA 1
ATOM 2234 C C . CYS A 1 284 ? 8.117 -8.692 -45.270 1.00 24.25 284 CYS A C 1
ATOM 2236 O O . CYS A 1 284 ? 7.265 -9.218 -45.976 1.00 24.25 284 CYS A O 1
ATOM 2238 N N . LEU A 1 285 ? 8.572 -7.454 -45.497 1.00 27.58 285 LEU A N 1
ATOM 2239 C CA . LEU A 1 285 ? 8.479 -6.779 -46.799 1.00 27.58 285 LEU A CA 1
ATOM 2240 C C . LEU A 1 285 ? 9.685 -5.832 -46.997 1.00 27.58 285 LEU A C 1
ATOM 2242 O O . LEU A 1 285 ? 10.003 -5.063 -46.088 1.00 27.58 285 LEU A O 1
ATOM 2246 N N . PRO A 1 286 ? 10.375 -5.871 -48.154 1.00 27.94 286 PRO A N 1
ATOM 2247 C CA . PRO A 1 286 ? 11.588 -5.095 -48.389 1.00 27.94 286 PRO A CA 1
ATOM 2248 C C . PRO A 1 286 ? 11.315 -3.686 -48.945 1.00 27.94 286 PRO A C 1
ATOM 2250 O O . PRO A 1 286 ? 10.569 -3.512 -49.902 1.00 27.94 286 PRO A O 1
ATOM 2253 N N . GLY A 1 287 ? 12.000 -2.707 -48.344 1.00 25.47 287 GLY A N 1
ATOM 2254 C CA . GLY A 1 287 ? 12.722 -1.599 -48.986 1.00 25.47 287 GLY A CA 1
ATOM 2255 C C . GLY A 1 287 ? 12.015 -0.695 -50.003 1.00 25.47 287 GLY A C 1
ATOM 2256 O O . GLY A 1 287 ? 11.883 -1.047 -51.169 1.00 25.47 287 GLY A O 1
ATOM 2257 N N . TYR A 1 288 ? 11.792 0.564 -49.613 1.00 25.58 288 TYR A N 1
ATOM 2258 C CA . TYR A 1 288 ? 11.898 1.705 -50.529 1.00 25.58 288 TYR A CA 1
ATOM 2259 C C . TYR A 1 288 ? 12.770 2.790 -49.884 1.00 25.58 288 TYR A C 1
ATOM 2261 O O . TYR A 1 288 ? 12.424 3.355 -48.847 1.00 25.58 288 TYR A O 1
ATOM 2269 N N . TYR A 1 289 ? 13.936 3.027 -50.490 1.00 30.81 289 TYR A N 1
ATOM 2270 C CA . TYR A 1 289 ? 14.869 4.097 -50.145 1.00 30.81 289 TYR A CA 1
ATOM 2271 C C . TYR A 1 289 ? 14.240 5.470 -50.419 1.00 30.81 289 TYR A C 1
ATOM 2273 O O . TYR A 1 289 ? 13.608 5.679 -51.455 1.00 30.81 289 TYR A O 1
ATOM 2281 N N . GLY A 1 290 ? 14.441 6.394 -49.477 1.00 28.06 290 GLY A N 1
ATOM 2282 C CA . GLY A 1 290 ? 14.039 7.792 -49.580 1.00 28.06 290 GLY A CA 1
ATOM 2283 C C . GLY A 1 290 ? 14.811 8.545 -50.663 1.00 28.06 290 GLY A C 1
ATOM 2284 O O . GLY A 1 290 ? 16.013 8.351 -50.838 1.00 28.06 290 GLY A O 1
ATOM 2285 N N . ALA A 1 291 ? 14.088 9.407 -51.375 1.00 29.48 291 ALA A N 1
ATOM 2286 C CA . ALA A 1 291 ? 14.639 10.394 -52.287 1.00 29.48 291 ALA A CA 1
ATOM 2287 C C . ALA A 1 291 ? 15.027 11.666 -51.513 1.00 29.48 291 ALA A C 1
ATOM 2289 O O . ALA A 1 291 ? 14.242 12.191 -50.723 1.00 29.48 291 ALA A O 1
ATOM 2290 N N . ASP A 1 292 ? 16.248 12.117 -51.771 1.00 30.12 292 ASP A N 1
ATOM 2291 C CA . ASP A 1 292 ? 16.877 13.365 -51.340 1.00 30.12 292 ASP A CA 1
ATOM 2292 C C . ASP A 1 292 ? 16.247 14.584 -52.060 1.00 30.12 292 ASP A C 1
ATOM 2294 O O . ASP A 1 292 ? 16.092 14.527 -53.287 1.00 30.12 292 ASP A O 1
ATOM 2298 N N . PRO A 1 293 ? 15.843 15.670 -51.367 1.00 30.02 293 PRO A N 1
ATOM 2299 C CA . PRO A 1 293 ? 15.242 16.837 -51.994 1.00 30.02 293 PRO A CA 1
ATOM 2300 C C . PRO A 1 293 ? 16.238 18.001 -52.114 1.00 30.02 293 PRO A C 1
ATOM 2302 O O . PRO A 1 293 ? 16.014 19.051 -51.528 1.00 30.02 293 PRO A O 1
ATOM 2305 N N . ASP A 1 294 ? 17.286 17.863 -52.925 1.00 32.38 294 ASP A N 1
ATOM 2306 C CA . ASP A 1 294 ? 18.131 18.994 -53.333 1.00 32.38 294 ASP A CA 1
ATOM 2307 C C . ASP A 1 294 ? 18.546 18.859 -54.804 1.00 32.38 294 ASP A C 1
ATOM 2309 O O . ASP A 1 294 ? 19.560 18.257 -55.130 1.00 32.38 294 ASP A O 1
ATOM 2313 N N . HIS A 1 295 ? 17.723 19.399 -55.713 1.00 28.95 295 HIS A N 1
ATOM 2314 C CA . HIS A 1 295 ? 18.148 20.090 -56.945 1.00 28.95 295 HIS A CA 1
ATOM 2315 C C . HIS A 1 295 ? 16.936 20.420 -57.833 1.00 28.95 295 HIS A C 1
ATOM 2317 O O . HIS A 1 295 ? 16.624 19.750 -58.816 1.00 28.95 295 HIS A O 1
ATOM 2323 N N . VAL A 1 296 ? 16.271 21.537 -57.536 1.00 30.41 296 VAL A N 1
ATOM 2324 C CA . VAL A 1 296 ? 15.494 22.276 -58.537 1.00 30.41 296 VAL A CA 1
ATOM 2325 C C . VAL A 1 296 ? 16.375 23.423 -59.006 1.00 30.41 296 VAL A C 1
ATOM 2327 O O . VAL A 1 296 ? 16.739 24.264 -58.196 1.00 30.41 296 VAL A O 1
ATOM 2330 N N . LEU A 1 297 ? 16.739 23.415 -60.296 1.00 31.00 297 LEU A N 1
ATOM 2331 C CA . LEU A 1 297 ? 16.984 24.561 -61.194 1.00 31.00 297 LEU A CA 1
ATOM 2332 C C . LEU A 1 297 ? 18.027 24.187 -62.267 1.00 31.00 297 LEU A C 1
ATOM 2334 O O . LEU A 1 297 ? 19.223 24.350 -62.050 1.00 31.00 297 LEU A O 1
ATOM 2338 N N . ARG A 1 298 ? 17.574 23.800 -63.471 1.00 31.27 298 ARG A N 1
ATOM 2339 C CA . ARG A 1 298 ? 17.846 24.517 -64.743 1.00 31.27 298 ARG A CA 1
ATOM 2340 C C . ARG A 1 298 ? 17.527 23.677 -65.995 1.00 31.27 298 ARG A C 1
ATOM 2342 O O . ARG A 1 298 ? 18.157 22.672 -66.265 1.00 31.27 298 ARG A O 1
ATOM 2349 N N . ARG A 1 299 ? 16.657 24.288 -66.811 1.00 30.03 299 ARG A N 1
ATOM 2350 C CA . ARG A 1 299 ? 16.623 24.373 -68.289 1.00 30.03 299 ARG A CA 1
ATOM 2351 C C . ARG A 1 299 ? 16.303 23.135 -69.152 1.00 30.03 299 ARG A C 1
ATOM 2353 O O . ARG A 1 299 ? 16.931 22.092 -69.108 1.00 30.03 299 ARG A O 1
ATOM 2360 N N . ARG A 1 300 ? 15.334 23.405 -70.039 1.00 31.72 300 ARG A N 1
ATOM 2361 C CA . ARG A 1 300 ? 14.883 22.693 -71.245 1.00 31.72 300 ARG A CA 1
ATOM 2362 C C . ARG A 1 300 ? 15.997 22.466 -72.281 1.00 31.72 300 ARG A C 1
ATOM 2364 O O . ARG A 1 300 ? 16.692 23.429 -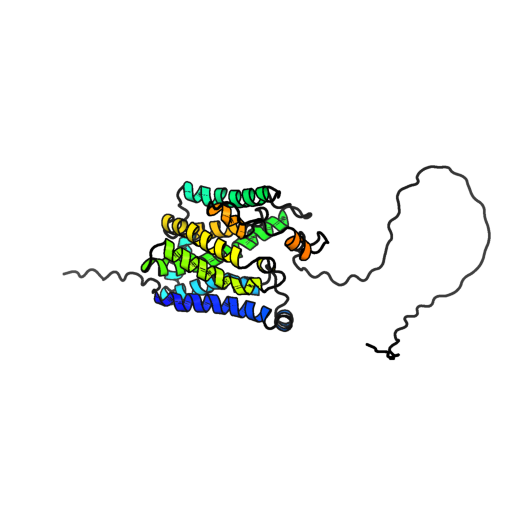72.591 1.00 31.72 300 ARG A O 1
ATOM 2371 N N . 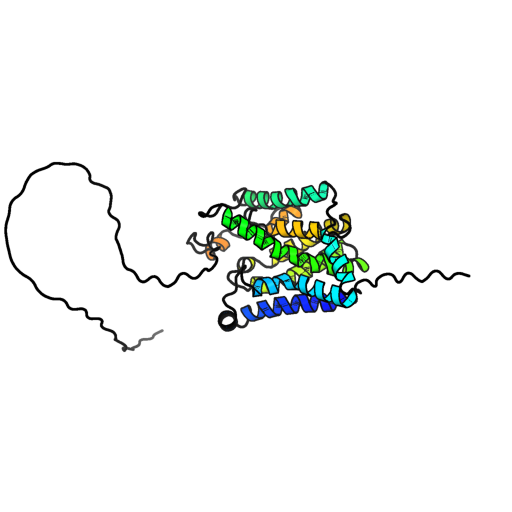SER A 1 301 ? 15.973 21.311 -72.961 1.00 29.67 301 SER A N 1
ATOM 2372 C CA . SER A 1 301 ? 16.071 21.189 -74.435 1.00 29.67 301 SER A CA 1
ATOM 2373 C C . SER A 1 301 ? 15.813 19.746 -74.923 1.00 29.67 301 SER A C 1
ATOM 2375 O O . SER A 1 301 ? 16.086 18.786 -74.218 1.00 29.67 301 SER A O 1
ATOM 2377 N N . LEU A 1 302 ? 15.233 19.660 -76.123 1.00 34.22 302 LEU A N 1
ATOM 2378 C CA . LEU A 1 302 ? 14.564 18.559 -76.850 1.00 34.22 302 LEU A CA 1
ATOM 2379 C C . LEU A 1 302 ? 15.509 17.462 -77.463 1.00 34.22 302 LEU A C 1
ATOM 2381 O O . LEU A 1 302 ? 16.714 17.542 -77.246 1.00 34.22 302 LEU A O 1
ATOM 2385 N N . PRO A 1 303 ? 14.990 16.425 -78.185 1.00 53.25 303 PRO A N 1
ATOM 2386 C CA . PRO A 1 303 ? 15.491 15.035 -78.194 1.00 53.25 303 PRO A CA 1
ATOM 2387 C C . PRO A 1 303 ? 16.190 14.561 -79.495 1.00 53.25 303 PRO A C 1
ATOM 2389 O O . PRO A 1 303 ? 16.006 15.166 -80.547 1.00 53.25 303 PRO A O 1
ATOM 2392 N N . ASN A 1 304 ? 16.883 13.404 -79.453 1.00 30.30 304 ASN A N 1
ATOM 2393 C CA . ASN A 1 304 ? 17.072 12.444 -80.576 1.00 30.30 304 ASN A CA 1
ATOM 2394 C C . ASN A 1 304 ? 17.814 11.167 -80.084 1.00 30.30 304 ASN A C 1
ATOM 2396 O O . ASN A 1 304 ? 18.830 11.298 -79.420 1.00 30.30 304 ASN A O 1
ATOM 2400 N N . ARG A 1 305 ? 17.239 9.951 -80.154 1.00 32.03 305 ARG A N 1
ATOM 2401 C CA . ARG A 1 305 ? 17.241 8.893 -81.212 1.00 32.03 305 ARG A CA 1
ATOM 2402 C C . ARG A 1 305 ? 18.426 7.896 -81.209 1.00 32.03 305 ARG A C 1
ATOM 2404 O O . ARG A 1 305 ? 19.538 8.302 -81.507 1.00 32.03 305 ARG A O 1
ATOM 2411 N N . ARG A 1 306 ? 18.030 6.599 -81.159 1.00 31.45 306 ARG A N 1
ATOM 2412 C CA . ARG A 1 306 ? 18.661 5.344 -81.682 1.00 31.45 306 ARG A CA 1
ATOM 2413 C C . ARG A 1 306 ? 19.858 4.814 -80.857 1.00 31.45 306 ARG A C 1
ATOM 2415 O O . ARG A 1 306 ? 20.655 5.618 -80.419 1.00 31.45 306 ARG A O 1
ATOM 2422 N N . ASP A 1 307 ? 19.984 3.535 -80.460 1.00 32.91 307 ASP A N 1
ATOM 2423 C CA . ASP A 1 307 ? 19.793 2.210 -81.106 1.00 32.91 307 ASP A CA 1
ATOM 2424 C C . ASP A 1 307 ? 19.413 1.111 -80.055 1.00 32.91 307 ASP A C 1
ATOM 2426 O O . ASP A 1 307 ? 19.846 1.192 -78.914 1.00 32.91 307 ASP A O 1
ATOM 2430 N N . ARG A 1 308 ? 18.385 0.257 -80.247 1.00 32.75 308 ARG A N 1
ATOM 2431 C CA . ARG A 1 308 ? 18.324 -1.144 -80.778 1.00 32.75 308 ARG A CA 1
ATOM 2432 C C . ARG A 1 308 ? 18.974 -2.304 -79.954 1.00 32.75 308 ARG A C 1
ATOM 2434 O O . ARG A 1 308 ? 20.189 -2.408 -79.935 1.00 32.75 308 ARG A O 1
ATOM 2441 N N . VAL A 1 309 ? 18.100 -3.266 -79.538 1.00 31.08 309 VAL A N 1
ATOM 2442 C CA . VAL A 1 309 ? 18.223 -4.774 -79.561 1.00 31.08 309 VAL A CA 1
ATOM 2443 C C . VAL A 1 309 ? 19.049 -5.433 -78.415 1.00 31.08 309 VAL A C 1
ATOM 2445 O O . VAL A 1 309 ? 20.163 -5.000 -78.194 1.00 31.08 309 VAL A O 1
ATOM 2448 N N . ALA A 1 310 ? 18.684 -6.499 -77.661 1.00 34.06 310 ALA A N 1
ATOM 2449 C CA . ALA A 1 310 ? 17.533 -7.427 -77.489 1.00 34.06 310 ALA A CA 1
ATOM 2450 C C . ALA A 1 310 ? 17.726 -8.271 -76.160 1.00 34.06 310 ALA A C 1
ATOM 2452 O O . ALA A 1 310 ? 18.643 -7.946 -75.408 1.00 34.06 310 ALA A O 1
ATOM 2453 N N . PRO A 1 311 ? 16.897 -9.295 -75.807 1.00 45.09 311 PRO A N 1
ATOM 2454 C CA . PRO A 1 311 ? 16.547 -9.657 -74.416 1.00 45.09 311 PRO A CA 1
ATOM 2455 C C . PRO A 1 311 ? 17.175 -10.964 -73.874 1.00 45.09 311 PRO A C 1
ATOM 2457 O O . PRO A 1 311 ? 17.631 -11.803 -74.647 1.00 45.09 311 PRO A O 1
ATOM 2460 N N . GLY A 1 312 ? 17.072 -11.222 -72.558 1.00 27.64 312 GLY A N 1
ATOM 2461 C CA . GLY A 1 312 ? 17.354 -12.565 -72.028 1.00 27.64 312 GLY A CA 1
ATOM 2462 C C . GLY A 1 312 ? 17.260 -12.783 -70.511 1.00 27.64 312 GLY A C 1
ATOM 2463 O O . GLY A 1 312 ? 18.194 -12.466 -69.794 1.00 27.64 312 GLY A O 1
ATOM 2464 N N . ARG A 1 313 ? 16.175 -13.464 -70.114 1.00 28.62 313 ARG A N 1
ATOM 2465 C CA . ARG A 1 313 ? 16.044 -14.522 -69.082 1.00 28.62 313 ARG A CA 1
ATOM 2466 C C . ARG A 1 313 ? 16.167 -14.208 -67.576 1.00 28.62 313 ARG A C 1
ATOM 2468 O O . ARG A 1 313 ? 17.209 -13.868 -67.038 1.00 28.62 313 ARG A O 1
ATOM 2475 N N . SER A 1 314 ? 15.038 -14.502 -66.928 1.00 30.83 314 SER A N 1
ATOM 2476 C CA . SER A 1 314 ? 14.838 -15.054 -65.583 1.00 30.83 314 SER A CA 1
ATOM 2477 C C . SER A 1 314 ? 15.877 -16.092 -65.146 1.00 30.83 314 SER A C 1
ATOM 2479 O O . SER A 1 314 ? 16.238 -16.921 -65.971 1.00 30.83 314 SER A O 1
ATOM 2481 N N . HIS A 1 315 ? 16.214 -16.134 -63.852 1.00 32.03 315 HIS A N 1
ATOM 2482 C CA . HIS A 1 315 ? 16.065 -17.316 -62.986 1.00 32.03 315 HIS A CA 1
ATOM 2483 C C . HIS A 1 315 ? 16.274 -16.923 -61.510 1.00 32.03 315 HIS A C 1
ATOM 2485 O O . HIS A 1 315 ? 17.225 -16.237 -61.152 1.00 32.03 315 HIS A O 1
ATOM 2491 N N . THR A 1 316 ? 15.312 -17.327 -60.687 1.00 31.95 316 THR A N 1
ATOM 2492 C CA . THR A 1 316 ? 15.359 -17.467 -59.228 1.00 31.95 316 THR A CA 1
ATOM 2493 C C . THR A 1 316 ? 16.234 -18.658 -58.851 1.00 31.95 316 THR A C 1
ATOM 2495 O O . THR A 1 316 ? 16.005 -19.731 -59.405 1.00 31.95 316 THR A O 1
ATOM 2498 N N . GLU A 1 317 ? 17.119 -18.514 -57.865 1.00 28.59 317 GLU A N 1
ATOM 2499 C CA . GLU A 1 317 ? 17.713 -19.662 -57.171 1.00 28.59 317 GLU A CA 1
ATOM 2500 C C . GLU A 1 317 ? 17.996 -19.295 -55.705 1.00 28.59 317 GLU A C 1
ATOM 2502 O O . GLU A 1 317 ? 18.702 -18.332 -55.401 1.00 28.59 317 GLU A O 1
ATOM 2507 N N . CYS A 1 318 ? 17.321 -20.013 -54.805 1.00 24.94 318 CYS A N 1
ATOM 2508 C CA . CYS A 1 318 ? 17.618 -20.089 -53.381 1.00 24.94 318 CYS A CA 1
ATOM 2509 C C . CYS A 1 318 ? 18.599 -21.244 -53.200 1.00 24.94 318 CYS A C 1
ATOM 2511 O O . CYS A 1 318 ? 18.218 -22.363 -53.524 1.00 24.94 318 CYS A O 1
ATOM 2513 N N . ASP A 1 319 ? 19.767 -20.993 -52.609 1.00 28.55 319 ASP A N 1
ATOM 2514 C CA . ASP A 1 319 ? 20.635 -22.058 -52.107 1.00 28.55 319 ASP A CA 1
ATOM 2515 C C . ASP A 1 319 ? 20.773 -21.968 -50.586 1.00 28.55 319 ASP A C 1
ATOM 2517 O O . ASP A 1 319 ? 21.199 -20.966 -50.005 1.00 28.55 319 ASP A O 1
ATOM 2521 N N . THR A 1 320 ? 20.338 -23.054 -49.958 1.00 31.27 320 THR A N 1
ATOM 2522 C CA . THR A 1 320 ? 20.613 -23.472 -48.588 1.00 31.27 320 THR A CA 1
ATOM 2523 C C . THR A 1 320 ? 21.889 -24.311 -48.540 1.00 31.27 320 THR A C 1
ATOM 2525 O O . THR A 1 320 ? 22.207 -24.987 -49.508 1.00 31.27 320 THR A O 1
ATOM 2528 N N . GLU A 1 321 ? 22.487 -24.357 -47.345 1.00 31.91 321 GLU A N 1
ATOM 2529 C CA . GLU A 1 321 ? 23.565 -25.253 -46.885 1.00 31.91 321 GLU A CA 1
ATOM 2530 C C . GLU A 1 321 ? 25.008 -24.795 -47.155 1.00 31.91 321 GLU A C 1
ATOM 2532 O O . GLU A 1 321 ? 25.481 -24.789 -48.281 1.00 31.91 321 GLU A O 1
ATOM 2537 N N . ASP A 1 322 ? 25.752 -24.522 -46.073 1.00 30.34 322 ASP A N 1
ATOM 2538 C CA . ASP A 1 322 ? 26.916 -25.370 -45.799 1.00 30.34 322 ASP A CA 1
ATOM 2539 C C . ASP A 1 322 ? 27.266 -25.399 -44.298 1.00 30.34 322 ASP A C 1
ATOM 2541 O O . ASP A 1 322 ? 27.455 -24.374 -43.633 1.00 30.34 322 ASP A O 1
ATOM 2545 N N . LEU A 1 323 ? 27.326 -26.615 -43.761 1.00 32.09 323 LEU A N 1
ATOM 2546 C CA . LEU A 1 323 ? 27.839 -26.973 -42.446 1.00 32.09 323 LEU A CA 1
ATOM 2547 C C . LEU A 1 323 ? 29.189 -27.658 -42.668 1.00 32.09 323 LEU A C 1
ATOM 2549 O O . LEU A 1 323 ? 29.263 -28.632 -43.404 1.00 32.09 323 LEU A O 1
ATOM 2553 N N . ALA A 1 324 ? 30.172 -27.249 -41.863 1.00 31.19 324 ALA A N 1
ATOM 2554 C CA . ALA A 1 324 ? 31.288 -28.047 -41.339 1.00 31.19 324 ALA A CA 1
ATOM 2555 C C . ALA A 1 324 ? 32.709 -27.644 -41.768 1.00 31.19 324 ALA A C 1
ATOM 2557 O O . ALA A 1 324 ? 33.154 -27.816 -42.895 1.00 31.19 324 ALA A O 1
ATOM 2558 N N . GLY A 1 325 ? 33.496 -27.331 -40.733 1.00 27.67 325 GLY A N 1
ATOM 2559 C CA . GLY A 1 325 ? 34.794 -27.973 -40.553 1.00 27.67 325 GLY A CA 1
ATOM 2560 C C . GLY A 1 325 ? 36.023 -27.100 -40.785 1.00 27.67 325 GLY A C 1
ATOM 2561 O O . GLY A 1 325 ? 36.478 -26.945 -41.909 1.00 27.67 325 GLY A O 1
ATOM 2562 N N . ARG A 1 326 ? 36.677 -26.699 -39.685 1.00 31.88 326 ARG A N 1
ATOM 2563 C CA . ARG A 1 326 ? 38.058 -27.128 -39.369 1.00 31.88 326 ARG A CA 1
ATOM 2564 C C . ARG A 1 326 ? 38.488 -26.663 -37.973 1.00 31.88 326 ARG A C 1
ATOM 2566 O O . ARG A 1 326 ? 38.520 -25.478 -37.666 1.00 31.88 326 ARG A O 1
ATOM 2573 N N . ARG A 1 327 ? 38.834 -27.648 -37.138 1.00 34.97 327 ARG A N 1
ATOM 2574 C CA . ARG A 1 327 ? 39.692 -27.522 -35.949 1.00 34.97 327 ARG A CA 1
ATOM 2575 C C . ARG A 1 327 ? 41.154 -27.401 -36.390 1.00 34.97 327 ARG A 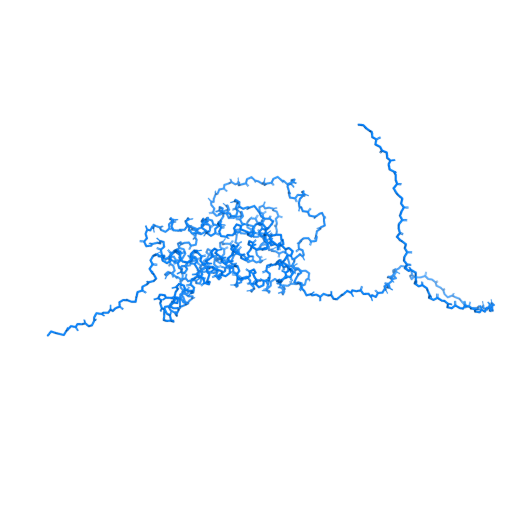C 1
ATOM 2577 O O . ARG A 1 327 ? 41.513 -28.114 -37.318 1.00 34.97 327 ARG A O 1
ATOM 2584 N N . THR A 1 328 ? 41.956 -26.630 -35.645 1.00 32.34 328 THR A N 1
ATOM 2585 C CA . THR A 1 328 ? 43.257 -26.995 -35.008 1.00 32.34 328 THR A CA 1
ATOM 2586 C C . THR A 1 328 ? 43.845 -25.733 -34.351 1.00 32.34 328 THR A C 1
ATOM 2588 O O . THR A 1 328 ? 43.990 -24.723 -35.023 1.00 32.34 328 THR A O 1
ATOM 2591 N N . TYR A 1 329 ? 43.907 -25.671 -33.014 1.00 32.88 329 TYR A N 1
ATOM 2592 C CA . TYR A 1 329 ? 45.093 -25.880 -32.150 1.00 32.88 329 TYR A CA 1
ATOM 2593 C C . TYR A 1 329 ? 46.223 -24.846 -32.307 1.00 32.88 329 TYR A C 1
ATOM 2595 O O . TYR A 1 329 ? 46.867 -24.812 -33.347 1.00 32.88 329 TYR A O 1
ATOM 2603 N N . LEU A 1 330 ? 46.532 -24.115 -31.224 1.00 32.50 330 LEU A N 1
ATOM 2604 C CA . LEU A 1 330 ? 47.823 -24.177 -30.514 1.00 32.50 330 LEU A CA 1
ATOM 2605 C C . LEU A 1 330 ? 47.766 -23.408 -29.178 1.00 32.50 330 LEU A C 1
ATOM 2607 O O . LEU A 1 330 ? 47.055 -22.417 -29.040 1.00 32.50 330 LEU A O 1
ATOM 2611 N N . ALA A 1 331 ? 48.491 -23.945 -28.198 1.00 36.09 331 ALA A N 1
ATOM 2612 C CA . ALA A 1 331 ? 48.574 -23.547 -26.797 1.00 36.09 331 ALA A CA 1
ATOM 2613 C C . ALA A 1 331 ? 49.953 -22.938 -26.464 1.00 36.09 331 ALA A C 1
ATOM 2615 O O . ALA A 1 331 ? 50.885 -23.073 -27.255 1.00 36.09 331 ALA A O 1
ATOM 2616 N N . GLY A 1 332 ? 50.076 -22.387 -25.250 1.00 33.72 332 GLY A N 1
ATOM 2617 C CA . GLY A 1 332 ? 51.331 -22.024 -24.568 1.00 33.72 332 GLY A CA 1
ATOM 2618 C C . GLY A 1 332 ? 51.361 -20.535 -24.211 1.00 33.72 332 GLY A C 1
ATOM 2619 O O . GLY A 1 332 ? 51.110 -19.713 -25.082 1.00 33.72 332 GLY A O 1
ATOM 2620 N N . THR A 1 333 ? 51.606 -20.094 -22.979 1.00 44.84 333 THR A N 1
ATOM 2621 C CA . THR A 1 333 ? 52.075 -20.707 -21.718 1.00 44.84 333 THR A CA 1
ATOM 2622 C C . THR A 1 333 ? 51.691 -19.779 -20.574 1.00 44.84 333 THR A C 1
ATOM 2624 O O . THR A 1 333 ? 51.626 -18.557 -20.847 1.00 44.84 333 THR A O 1
#

Foldseek 3Di:
DDDDPPPPDQDDQALVLLVQLLCQLLCLQCVLLVCCLVPVVVNCVVQNHDACPGVSVLRNQLRLLVSLCVSQCVRRNPNSVVVLVCLQVLPDDDPVLVCCLPPVLLVLLLVLQVVVVHDSWDDADPVGCVVLVVVLVVLLSGQLSNLCRLLSPQQVSPVVPDPLQVSLQVSLQSVLVSCVSVCSRPNYPNVPDDSPLLSVLSSLLSSVCSVVCVRSVNRSNSVSSSRSSLVRNTRPPSHSNSSVVVVVDPDPDDDDPVVVVVPDDPDPCPSVPPPPPPDDDDDDDDDDDDDDPDDDDDDDDDDDDDDDDDDDDDDDDDDDDDDDDDDDDDDDD

Sequence (333 aa):
MHGYPAVTRPRGIPSFSVGPFLAITFLITWGVIGLYIALPERAAAWFGKISGAHPLFFLATWAPAIAAFVVVLWHGGTTGLRRFLARLLLWRSTAGWTAFILLGLPLVFVAGSLIKGGPILAPLPPEGARPVLAVMVMMLFLGPIEEFGWRGVLQPLLQRHMAPIWAGLLIGATWGFWHLPAFYLPGTVFGGWNFLPFFLGNVVLTVLVTPVFNRTGGSLLWPMLFHWQLINPFWPDAQPWDTWILTGGTAARKPDPRWASAHQPQDGRVANRWRLGWGTLPDCLPGYYGADPDHVLRRRSLPNRRDRVAPGRSHTECDTEDLAGRRTYLAGT